Protein 2GNO (pdb70)

Solvent-accessible surface area: 15296 Å² total

Organism: Thermotoga maritima (strain ATCC 43589 / DSM 3109 / JCM 10099 / NBRC 100826 / MSB8) (NCBI:txid243274)

Secondary structure (DSSP, 8-state):
-HHHHHHHHHHT-SSEEEEEE-SSSSHHHHHHHHHHHHHHTSPPPTTTEEEE--SSS---HHHHHHHHHHHTS--SSSSSEEEEETTTT--HHHHHHTHHHHHS--TTEEEEEEES-GGGS-HHHHTTSEEEE----HHHHHHHHHHHTTHHHH-GGGGT-HHHHHHHHHHHHHHHHH--HHHHS-HHHHTTTTT-SHHHHHHHHHHHHHHHHHS-GGGHHHHHHHHHHHS-THHHHHHHHHHHHHHHHTS---SHHHHHHHHHHHHHHT--GGG--HHHH--HHHHHHHHH-

Nearest PDB structures (foldseek):
  2gno-assembly1_A  TM=1.003E+00  e=7.146E-47  Thermotoga maritima MSB8
  8fs4-assembly1_B  TM=4.538E-01  e=3.354E-08  Saccharomyces cerevisiae
  6vvo-assembly1_C  TM=4.285E-01  e=4.029E-07  Homo sapiens
  8ui8-assembly1_E  TM=5.336E-01  e=7.203E-06  Homo sapiens
  1iqp-assembly1_C  TM=4.824E-01  e=2.944E-06  Pyrococcus furiosus

Sequence (293 aa):
DQLETLKRIIEKSEGISILINGEDLSYPRREVSLELPEYVEKFPPKASDVLEIDPEGENIGIDDIRTIKDFLNYYSPELYTRKYVIVHDCERTQQAANAFLKALEEPPEYAVIVLNTRRWHYLLPTIKSSRVFRVVVNVPKEFRDLVKEKIGDLWEELPLLERDFKTALEAYKLGAEKLSGLEESLKVLETEKLLKKVLSKGLEEGYLACRRELLERFSKVESKKEFFALFDQVTNTITGKDAFLLIQRLTRIILHENTWESVEDQKSVSFLDSILRVKIANLNNKLTLNILAIHRERKR

CATH classification: 3.40.50.300 (+2 more: 1.10.8.250, 1.20.272.10)

Structure (mmCIF, N/CA/C/O backbone):
data_2GNO
#
_entry.id   2GNO
#
_cell.length_a   135.560
_cell.length_b   135.560
_cell.length_c   35.560
_cell.angle_alpha   90.000
_cell.angle_beta   90.000
_cell.angle_gamma   90.000
#
_symmetry.space_group_name_H-M   'I 4'
#
loop_
_entity.id
_entity.type
_entity.pdbx_description
1 polymer 'DNA polymerase III, gamma subunit-related protein'
2 non-polymer 'SODIUM ION'
3 non-polymer 'UNKNOWN LIGAND'
4 non-polymer 2-ETHOXYETHANOL
5 water water
#
loop_
_atom_site.group_PDB
_atom_site.id
_atom_site.type_symbol
_atom_site.label_atom_id
_atom_site.label_alt_id
_atom_site.label_comp_id
_atom_site.label_asym_id
_atom_site.label_entity_id
_atom_site.label_seq_id
_atom_site.pdbx_PDB_ins_code
_atom_site.Cartn_x
_atom_site.Cartn_y
_atom_site.Cartn_z
_atom_site.occupancy
_atom_site.B_iso_or_equiv
_atom_site.auth_seq_id
_atom_site.auth_comp_id
_atom_site.auth_asym_id
_atom_site.auth_atom_id
_atom_site.pdbx_PDB_model_num
ATOM 1 N N . ASP A 1 4 ? 28.485 76.946 19.497 1.00 55.96 11 ASP A N 1
ATOM 2 C CA . ASP A 1 4 ? 27.179 76.622 18.843 1.00 56.05 11 ASP A CA 1
ATOM 3 C C . ASP A 1 4 ? 26.162 76.058 19.833 1.00 55.10 11 ASP A C 1
ATOM 4 O O . ASP A 1 4 ? 25.027 76.537 19.891 1.00 56.81 11 ASP A O 1
ATOM 9 N N . GLN A 1 5 ? 26.572 75.048 20.606 1.00 53.10 12 GLN A N 1
ATOM 10 C CA . GLN A 1 5 ? 25.687 74.402 21.589 1.00 50.05 12 GLN A CA 1
ATOM 11 C C . GLN A 1 5 ? 25.404 75.395 22.713 1.00 48.16 12 GLN A C 1
ATOM 12 O O . GLN A 1 5 ? 24.251 75.725 22.961 1.00 47.17 12 GLN A O 1
ATOM 18 N N . LEU A 1 6 ? 26.471 75.878 23.350 1.00 45.92 13 LEU A N 1
ATOM 19 C CA . LEU A 1 6 ? 26.387 76.852 24.436 1.00 44.30 13 LEU A CA 1
ATOM 20 C C . LEU A 1 6 ? 25.574 78.100 24.055 1.00 44.39 13 LEU A C 1
ATOM 21 O O . LEU A 1 6 ? 24.798 78.602 24.877 1.00 44.28 13 LEU A O 1
ATOM 26 N N . GLU A 1 7 ? 25.715 78.560 22.807 1.00 42.88 14 GLU A N 1
ATOM 27 C CA . GLU A 1 7 ? 25.000 79.748 22.318 1.00 42.66 14 GLU A CA 1
ATOM 28 C C . GLU A 1 7 ? 23.497 79.521 22.187 1.00 42.51 14 GLU A C 1
ATOM 29 O O . GLU A 1 7 ? 22.717 80.432 22.458 1.00 41.17 14 GLU A O 1
ATOM 35 N N . THR A 1 8 ? 23.098 78.313 21.779 1.00 43.76 15 THR A N 1
ATOM 36 C CA . THR A 1 8 ? 21.680 77.956 21.637 1.00 43.10 15 THR A CA 1
ATOM 37 C C . THR A 1 8 ? 21.024 77.954 23.018 1.00 43.10 15 THR A C 1
ATOM 38 O O . THR A 1 8 ? 19.941 78.511 23.188 1.00 42.68 15 THR A O 1
ATOM 42 N N . LEU A 1 9 ? 21.709 77.348 23.991 1.00 42.47 16 LEU A N 1
ATOM 43 C CA . LEU A 1 9 ? 21.270 77.320 25.385 1.00 40.59 16 LEU A CA 1
ATOM 44 C C . LEU A 1 9 ? 21.136 78.701 25.999 1.00 39.34 16 LEU A C 1
ATOM 45 O O . LEU A 1 9 ? 20.164 78.971 26.703 1.00 40.91 16 LEU A O 1
ATOM 50 N N . LYS A 1 10 ? 22.147 79.536 25.770 1.00 37.47 17 LYS A N 1
ATOM 51 C CA . LYS A 1 10 ? 22.195 80.910 26.263 1.00 36.89 17 LYS A CA 1
ATOM 52 C C . LYS A 1 10 ? 20.944 81.695 25.887 1.00 36.86 17 LYS A C 1
ATOM 53 O O . LYS A 1 10 ? 20.362 82.382 26.729 1.00 38.47 17 LYS A O 1
ATOM 59 N N . ARG A 1 11 ? 20.535 81.557 24.629 1.00 34.78 18 ARG A N 1
ATOM 60 C CA . ARG A 1 11 ? 19.356 82.225 24.089 1.00 37.50 18 ARG A CA 1
ATOM 61 C C . ARG A 1 11 ? 18.054 81.722 24.718 1.00 38.96 18 ARG A C 1
ATOM 62 O O . ARG A 1 11 ? 17.164 82.524 25.040 1.00 37.06 18 ARG A O 1
ATOM 65 N N . ILE A 1 12 ? 17.963 80.399 24.877 1.00 40.16 19 ILE A N 1
ATOM 66 C CA . ILE A 1 12 ? 16.812 79.735 25.502 1.00 40.66 19 ILE A CA 1
ATOM 67 C C . ILE A 1 12 ? 16.700 80.223 26.946 1.00 42.50 19 ILE A C 1
ATOM 68 O O . ILE A 1 12 ? 15.600 80.539 27.409 1.00 41.72 19 ILE A O 1
ATOM 73 N N . ILE A 1 13 ? 17.846 80.265 27.635 1.00 43.25 20 ILE A N 1
ATOM 74 C CA . ILE A 1 13 ? 17.941 80.738 29.014 1.00 42.55 20 ILE A CA 1
ATOM 75 C C . ILE A 1 13 ? 17.570 82.207 29.173 1.00 43.25 20 ILE A C 1
ATOM 76 O O . ILE A 1 13 ? 16.846 82.554 30.109 1.00 44.14 20 ILE A O 1
ATOM 81 N N . GLU A 1 14 ? 18.097 83.068 28.313 1.00 44.14 21 GLU A N 1
ATOM 82 C CA . GLU A 1 14 ? 17.801 84.511 28.400 1.00 46.10 21 GLU A CA 1
ATOM 83 C C . GLU A 1 14 ? 16.325 84.899 28.160 1.00 47.86 21 GLU A C 1
ATOM 84 O O . GLU A 1 14 ? 15.916 85.966 28.611 1.00 49.19 21 GLU A O 1
ATOM 90 N N . LYS A 1 15 ? 15.548 84.044 27.480 1.00 48.39 22 LYS A N 1
ATOM 91 C CA . LYS A 1 15 ? 14.114 84.271 27.263 1.00 49.24 22 LYS A CA 1
ATOM 92 C C . LYS A 1 15 ? 13.276 83.262 28.083 1.00 49.28 22 LYS A C 1
ATOM 93 O O . LYS A 1 15 ? 12.215 82.815 27.635 1.00 49.41 22 LYS A O 1
ATOM 99 N N . SER A 1 16 ? 13.782 82.925 29.284 1.00 48.04 23 SER A N 1
ATOM 100 C CA . SER A 1 16 ? 13.139 82.033 30.249 1.00 47.97 23 SER A CA 1
ATOM 101 C C . SER A 1 16 ? 13.039 82.755 31.587 1.00 45.35 23 SER A C 1
ATOM 102 O O . SER A 1 16 ? 13.933 83.505 31.965 1.00 44.93 23 SER A O 1
ATOM 105 N N . GLU A 1 17 ? 11.946 82.502 32.295 1.00 43.75 24 GLU A N 1
ATOM 106 C CA . GLU A 1 17 ? 11.685 83.090 33.606 1.00 41.97 24 GLU A CA 1
ATOM 107 C C . GLU A 1 17 ? 11.674 81.927 34.581 1.00 42.16 24 GLU A C 1
ATOM 108 O O . GLU A 1 17 ? 10.688 81.627 35.252 1.00 42.22 24 GLU A O 1
ATOM 114 N N . GLY A 1 18 ? 12.834 81.284 34.625 1.00 41.20 25 GLY A N 1
ATOM 115 C CA . GLY A 1 18 ? 13.078 80.116 35.444 1.00 40.53 25 GLY A CA 1
ATOM 116 C C . GLY A 1 18 ? 13.134 78.985 34.451 1.00 39.35 25 GLY A C 1
ATOM 117 O O . GLY A 1 18 ? 12.291 78.917 33.561 1.00 37.06 25 GLY A O 1
ATOM 118 N N . ILE A 1 19 ? 14.130 78.111 34.565 1.00 37.13 26 ILE A N 1
ATOM 119 C CA . ILE A 1 19 ? 14.222 76.982 33.645 1.00 36.12 26 ILE A CA 1
ATOM 120 C C . ILE A 1 19 ? 15.020 75.836 34.228 1.00 37.47 26 ILE A C 1
ATOM 121 O O . ILE A 1 19 ? 16.013 76.053 34.917 1.00 35.24 26 ILE A O 1
ATOM 126 N N . SER A 1 20 ? 14.538 74.626 33.950 1.00 37.28 27 SER A N 1
ATOM 127 C CA . SER A 1 20 ? 15.162 73.386 34.339 1.00 39.27 27 SER A CA 1
ATOM 128 C C . SER A 1 20 ? 15.603 72.758 33.027 1.00 38.39 27 SER A C 1
ATOM 129 O O . SER A 1 20 ? 14.794 72.585 32.117 1.00 33.66 27 SER A O 1
ATOM 132 N N . ILE A 1 21 ? 16.893 72.463 32.920 1.00 38.02 28 ILE A N 1
ATOM 133 C CA . ILE A 1 21 ? 17.474 71.888 31.710 1.00 39.17 28 ILE A CA 1
ATOM 134 C C . ILE A 1 21 ? 18.186 70.607 32.078 1.00 39.17 28 ILE A C 1
ATOM 135 O O . ILE A 1 21 ? 18.719 70.469 33.189 1.00 40.89 28 ILE A O 1
ATOM 140 N N . LEU A 1 22 ? 18.156 69.651 31.168 1.00 37.27 29 LEU A N 1
ATOM 141 C CA . LEU A 1 22 ? 18.840 68.400 31.354 1.00 38.00 29 LEU A CA 1
ATOM 142 C C . LEU A 1 22 ? 19.785 68.314 30.194 1.00 37.25 29 LEU A C 1
ATOM 143 O O . LEU A 1 22 ? 19.335 68.316 29.027 1.00 38.98 29 LEU A O 1
ATOM 148 N N . ILE A 1 23 ? 21.083 68.268 30.500 1.00 34.25 30 ILE A N 1
ATOM 149 C CA . ILE A 1 23 ? 22.124 68.131 29.485 1.00 31.12 30 ILE A CA 1
ATOM 150 C C . ILE A 1 23 ? 22.389 66.640 29.410 1.00 31.05 30 ILE A C 1
ATOM 151 O O . ILE A 1 23 ? 22.831 66.025 30.390 1.00 28.69 30 ILE A O 1
ATOM 156 N N . ASN A 1 24 ? 22.144 66.080 28.222 1.00 31.39 31 ASN A N 1
ATOM 157 C CA . ASN A 1 24 ? 22.241 64.652 27.967 1.00 29.34 31 ASN A CA 1
ATOM 158 C C . ASN A 1 24 ? 23.263 64.292 26.891 1.00 28.90 31 ASN A C 1
ATOM 159 O O . ASN A 1 24 ? 23.311 64.919 25.827 1.00 25.95 31 ASN A O 1
ATOM 164 N N . GLY A 1 25 ? 24.092 63.290 27.148 1.00 28.53 32 GLY A N 1
ATOM 165 C CA . GLY A 1 25 ? 25.091 62.900 26.146 1.00 28.82 32 GLY A CA 1
ATOM 166 C C . GLY A 1 25 ? 25.722 61.566 26.443 1.00 29.82 32 GLY A C 1
ATOM 167 O O . GLY A 1 25 ? 25.683 61.108 27.584 1.00 28.87 32 GLY A O 1
ATOM 168 N N . GLU A 1 26 ? 26.293 60.937 25.415 1.00 27.81 33 GLU A N 1
ATOM 169 C CA . GLU A 1 26 ? 26.949 59.640 25.572 1.00 28.37 33 GLU A CA 1
ATOM 170 C C . GLU A 1 26 ? 28.383 59.734 26.114 1.00 28.67 33 GLU A C 1
ATOM 171 O O . GLU A 1 26 ? 28.864 58.764 26.697 1.00 27.77 33 GLU A O 1
ATOM 173 N N . ASP A 1 27 ? 29.065 60.873 25.930 1.00 28.30 34 ASP A N 1
ATOM 174 C CA . ASP A 1 27 ? 30.448 61.040 26.420 1.00 28.43 34 ASP A CA 1
ATOM 175 C C . ASP A 1 27 ? 30.468 60.910 27.936 1.00 27.03 34 ASP A C 1
ATOM 176 O O . ASP A 1 27 ? 29.468 61.215 28.589 1.00 24.85 34 ASP A O 1
ATOM 181 N N . LEU A 1 28 ? 31.575 60.428 28.494 1.00 27.44 35 LEU A N 1
ATOM 182 C CA . LEU A 1 28 ? 31.677 60.240 29.961 1.00 28.40 35 LEU A CA 1
ATOM 183 C C . LEU A 1 28 ? 31.681 61.523 30.786 1.00 28.59 35 LEU A C 1
ATOM 184 O O . LEU A 1 28 ? 31.168 61.531 31.911 1.00 29.16 35 LEU A O 1
ATOM 189 N N . SER A 1 29 ? 32.272 62.585 30.233 1.00 27.89 36 SER A N 1
ATOM 190 C CA . SER A 1 29 ? 32.379 63.880 30.916 1.00 27.67 36 SER A CA 1
ATOM 191 C C . SER A 1 29 ? 31.835 65.108 30.190 1.00 26.61 36 SER A C 1
ATOM 192 O O . SER A 1 29 ? 31.674 66.122 30.848 1.00 29.44 36 SER A O 1
ATOM 195 N N . TYR A 1 30 ? 31.534 65.045 28.884 1.00 25.96 37 TYR A N 1
ATOM 196 C CA . TYR A 1 30 ? 31.044 66.229 28.168 1.00 24.25 37 TYR A CA 1
ATOM 197 C C . TYR A 1 30 ? 29.757 66.828 28.774 1.00 25.56 37 TYR A C 1
ATOM 198 O O . TYR A 1 30 ? 29.724 68.023 28.914 1.00 24.42 37 TYR A O 1
ATOM 207 N N . PRO A 1 31 ? 28.723 66.007 29.128 1.00 25.98 38 PRO A N 1
ATOM 208 C CA . PRO A 1 31 ? 27.526 66.583 29.786 1.00 27.00 38 PRO A CA 1
ATOM 209 C C . PRO A 1 31 ? 27.862 67.384 31.049 1.00 27.59 38 PRO A C 1
ATOM 210 O O . PRO A 1 31 ? 27.291 68.459 31.239 1.00 26.28 38 PRO A O 1
ATOM 214 N N A ARG A 1 32 ? 28.750 66.847 31.889 0.50 28.47 39 ARG A N 1
ATOM 215 N N B ARG A 1 32 ? 28.757 66.849 31.886 0.50 28.57 39 ARG A N 1
ATOM 216 C CA A ARG A 1 32 ? 29.199 67.509 33.119 0.50 27.70 39 ARG A CA 1
ATOM 217 C CA B ARG A 1 32 ? 29.207 67.524 33.109 0.50 27.88 39 ARG A CA 1
ATOM 218 C C A ARG A 1 32 ? 29.965 68.802 32.848 0.50 27.15 39 ARG A C 1
ATOM 219 C C B ARG A 1 32 ? 29.955 68.815 32.833 0.50 27.28 39 ARG A C 1
ATOM 220 O O A ARG A 1 32 ? 29.743 69.795 33.533 0.50 24.59 39 ARG A O 1
ATOM 221 O O B ARG A 1 32 ? 29.718 69.816 33.502 0.50 24.74 39 ARG A O 1
ATOM 236 N N . GLU A 1 33 ? 30.871 68.773 31.870 1.00 25.81 40 GLU A N 1
ATOM 237 C CA . GLU A 1 33 ? 31.685 69.957 31.494 1.00 26.06 40 GLU A CA 1
ATOM 238 C C . GLU A 1 33 ? 30.898 71.049 30.798 1.00 24.74 40 GLU A C 1
ATOM 239 O O . GLU A 1 33 ? 31.178 72.234 30.991 1.00 24.18 40 GLU A O 1
ATOM 245 N N . VAL A 1 34 ? 29.930 70.664 29.980 1.00 23.85 41 VAL A N 1
ATOM 246 C CA . VAL A 1 34 ? 29.042 71.642 29.363 1.00 22.95 41 VAL A CA 1
ATOM 247 C C . VAL A 1 34 ? 28.244 72.361 30.488 1.00 24.61 41 VAL A C 1
ATOM 248 O O . VAL A 1 34 ? 28.097 73.599 30.455 1.00 22.09 41 VAL A O 1
ATOM 252 N N . SER A 1 35 ? 27.751 71.579 31.446 1.00 23.23 42 SER A N 1
ATOM 253 C CA . SER A 1 35 ? 26.995 72.079 32.599 1.00 25.22 42 SER A CA 1
ATOM 254 C C . SER A 1 35 ? 27.803 73.074 33.421 1.00 26.00 42 SER A C 1
ATOM 255 O O . SER A 1 35 ? 27.292 74.137 33.772 1.00 25.79 42 SER A O 1
ATOM 258 N N . LEU A 1 36 ? 29.046 72.713 33.728 1.00 25.71 43 LEU A N 1
ATOM 259 C CA . LEU A 1 36 ? 29.965 73.559 34.495 1.00 25.92 43 LEU A CA 1
ATOM 260 C C . LEU A 1 36 ? 30.379 74.868 33.846 1.00 24.64 43 LEU A C 1
ATOM 261 O O . LEU A 1 36 ? 30.561 75.872 34.520 1.00 25.10 43 LEU A O 1
ATOM 266 N N . GLU A 1 37 ? 30.560 74.849 32.543 1.00 23.83 44 GLU A N 1
ATOM 267 C CA . GLU A 1 37 ? 30.930 76.040 31.792 1.00 24.67 44 GLU A CA 1
ATOM 268 C C . GLU A 1 37 ? 29.716 76.885 31.398 1.00 22.99 44 GLU A C 1
ATOM 269 O O . GLU A 1 37 ? 29.869 78.014 31.013 1.00 21.50 44 GLU A O 1
ATOM 275 N N . LEU A 1 38 ? 28.509 76.367 31.552 1.00 23.19 45 LEU A N 1
ATOM 276 C CA . LEU A 1 38 ? 27.321 77.097 31.122 1.00 23.47 45 LEU A CA 1
ATOM 277 C C . LEU A 1 38 ? 27.065 78.440 31.781 1.00 23.01 45 LEU A C 1
ATOM 278 O O . LEU A 1 38 ? 26.808 79.399 31.083 1.00 23.05 45 LEU A O 1
ATOM 283 N N . PRO A 1 39 ? 27.121 78.521 33.107 1.00 21.64 46 PRO A N 1
ATOM 284 C CA . PRO A 1 39 ? 26.841 79.786 33.759 1.00 22.29 46 PRO A CA 1
ATOM 285 C C . PRO A 1 39 ? 27.739 80.939 33.332 1.00 22.37 46 PRO A C 1
ATOM 286 O O . PRO A 1 39 ? 27.238 82.049 33.090 1.00 21.06 46 PRO A O 1
ATOM 290 N N . GLU A 1 40 ? 29.039 80.693 33.256 1.00 20.60 47 GLU A N 1
ATOM 291 C CA . GLU A 1 40 ? 29.976 81.710 32.799 1.00 24.83 47 GLU A CA 1
ATOM 292 C C . GLU A 1 40 ? 29.751 82.054 31.338 1.00 24.72 47 GLU A C 1
ATOM 293 O O . GLU A 1 40 ? 29.902 83.206 30.958 1.00 27.68 47 GLU A O 1
ATOM 299 N N . TYR A 1 41 ? 29.394 81.071 30.520 1.00 25.95 48 TYR A N 1
ATOM 300 C CA . TYR A 1 41 ? 29.107 81.340 29.121 1.00 21.50 48 TYR A CA 1
ATOM 301 C C . TYR A 1 41 ? 27.885 82.262 28.974 1.00 24.75 48 TYR A C 1
ATOM 302 O O . TYR A 1 41 ? 27.889 83.155 28.144 1.00 21.76 48 TYR A O 1
ATOM 311 N N . VAL A 1 42 ? 26.850 82.057 29.783 1.00 26.00 49 VAL A N 1
ATOM 312 C CA . VAL A 1 42 ? 25.668 82.913 29.716 1.00 26.12 49 VAL A CA 1
ATOM 313 C C . VAL A 1 42 ? 25.928 84.298 30.306 1.00 27.67 49 VAL A C 1
ATOM 314 O O . VAL A 1 42 ? 25.512 85.294 29.740 1.00 27.79 49 VAL A O 1
ATOM 318 N N . GLU A 1 43 ? 26.608 84.349 31.444 1.00 26.97 50 GLU A N 1
ATOM 319 C CA . GLU A 1 43 ? 26.841 85.574 32.159 1.00 27.21 50 GLU A CA 1
ATOM 320 C C . GLU A 1 43 ? 28.067 86.370 31.743 1.00 30.40 50 GLU A C 1
ATOM 321 O O . GLU A 1 43 ? 28.160 87.538 32.101 1.00 30.74 50 GLU A O 1
ATOM 327 N N . LYS A 1 44 ? 28.997 85.745 31.013 1.00 29.56 51 LYS A N 1
ATOM 328 C CA . LYS A 1 44 ? 30.236 86.379 30.576 1.00 28.77 51 LYS A CA 1
ATOM 329 C C . LYS A 1 44 ? 30.984 86.925 31.765 1.00 27.98 51 LYS A C 1
ATOM 330 O O . LYS A 1 44 ? 31.503 88.043 31.728 1.00 24.90 51 LYS A O 1
ATOM 336 N N . PHE A 1 45 ? 30.997 86.143 32.836 1.00 27.00 52 PHE A N 1
ATOM 337 C CA . PHE A 1 45 ? 31.660 86.526 34.061 1.00 24.83 52 PHE A CA 1
ATOM 338 C C . PHE A 1 45 ? 31.855 85.215 34.823 1.00 24.18 52 PHE A C 1
ATOM 339 O O . PHE A 1 45 ? 30.989 84.348 34.753 1.00 25.90 52 PHE A O 1
ATOM 347 N N . PRO A 1 46 ? 32.975 85.048 35.545 1.00 26.71 53 PRO A N 1
ATOM 348 C CA . PRO A 1 46 ? 33.168 83.789 36.277 1.00 26.75 53 PRO A CA 1
ATOM 349 C C . PRO A 1 46 ? 32.229 83.662 37.499 1.00 27.60 53 PRO A C 1
ATOM 350 O O . PRO A 1 46 ? 31.795 84.676 38.031 1.00 25.94 53 PRO A O 1
ATOM 354 N N . PRO A 1 47 ? 31.882 82.427 37.906 1.00 28.35 54 PRO A N 1
ATOM 355 C CA . PRO A 1 47 ? 30.944 82.194 39.010 1.00 29.50 54 PRO A CA 1
ATOM 356 C C . PRO A 1 47 ? 31.397 82.263 40.467 1.00 29.25 54 PRO A C 1
ATOM 357 O O . PRO A 1 47 ? 32.295 81.542 40.851 1.00 29.37 54 PRO A O 1
ATOM 361 N N . LYS A 1 48 ? 30.759 83.131 41.259 1.00 28.70 55 LYS A N 1
ATOM 362 C CA . LYS A 1 48 ? 31.039 83.214 42.681 1.00 30.05 55 LYS A CA 1
ATOM 363 C C . LYS A 1 48 ? 30.191 82.061 43.277 1.00 29.11 55 LYS A C 1
ATOM 364 O O . LYS A 1 48 ? 29.173 81.679 42.683 1.00 24.14 55 LYS A O 1
ATOM 368 N N . ALA A 1 49 ? 30.586 81.522 44.437 1.00 29.88 56 ALA A N 1
ATOM 369 C CA . ALA A 1 49 ? 29.856 80.393 45.070 1.00 29.24 56 ALA A CA 1
ATOM 370 C C . ALA A 1 49 ? 28.439 80.726 45.501 1.00 29.60 56 ALA A C 1
ATOM 371 O O . ALA A 1 49 ? 27.603 79.841 45.649 1.00 29.25 56 ALA A O 1
ATOM 373 N N . SER A 1 50 ? 28.176 82.001 45.747 1.00 30.53 57 SER A N 1
ATOM 374 C CA . SER A 1 50 ? 26.844 82.456 46.105 1.00 30.27 57 SER A CA 1
ATOM 375 C C . SER A 1 50 ? 25.866 82.384 44.922 1.00 28.71 57 SER A C 1
ATOM 376 O O . SER A 1 50 ? 24.660 82.353 45.142 1.00 29.23 57 SER A O 1
ATOM 379 N N . ASP A 1 51 ? 26.393 82.395 43.686 1.00 26.08 58 ASP A N 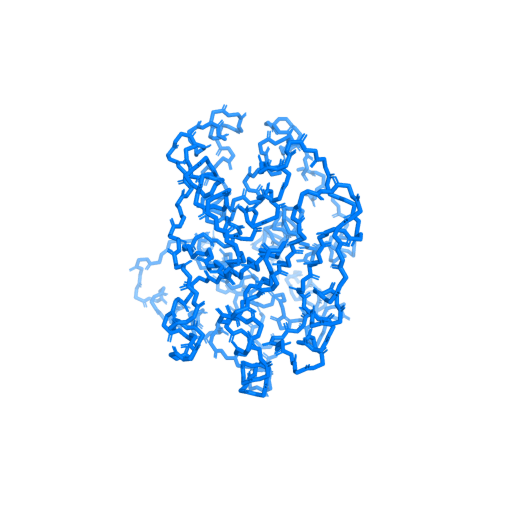1
ATOM 380 C CA . ASP A 1 51 ? 25.590 82.351 42.438 1.00 24.20 58 ASP A CA 1
ATOM 381 C C . ASP A 1 51 ? 25.441 80.991 41.710 1.00 23.70 58 ASP A C 1
ATOM 382 O O . ASP A 1 51 ? 24.522 80.846 40.919 1.00 23.47 58 ASP A O 1
ATOM 387 N N . VAL A 1 52 ? 26.335 80.040 41.953 1.00 23.55 59 VAL A N 1
ATOM 388 C CA . VAL A 1 52 ? 26.290 78.701 41.349 1.00 25.72 59 VAL A CA 1
ATOM 389 C C . VAL A 1 52 ? 26.570 77.603 42.384 1.00 28.56 59 VAL A C 1
ATOM 390 O O . VAL A 1 52 ? 27.608 77.629 43.061 1.00 29.96 59 VAL A O 1
ATOM 394 N N . LEU A 1 53 ? 25.677 76.615 42.463 1.00 29.12 60 LEU A N 1
ATOM 395 C CA . LEU A 1 53 ? 25.816 75.492 43.391 1.00 26.90 60 LEU A CA 1
ATOM 396 C C . LEU A 1 53 ? 25.971 74.207 42.590 1.00 27.78 60 LEU A C 1
ATOM 397 O O . LEU A 1 53 ? 25.180 73.940 41.695 1.00 25.07 60 LEU A O 1
ATOM 402 N N . GLU A 1 54 ? 26.970 73.410 42.945 1.00 25.51 61 GLU A N 1
ATOM 403 C CA . GLU A 1 54 ? 27.225 72.137 42.302 1.00 27.03 61 GLU A CA 1
ATOM 404 C C . GLU A 1 54 ? 26.860 71.022 43.269 1.00 26.92 61 GLU A C 1
ATOM 405 O O . GLU A 1 54 ? 27.308 71.027 44.415 1.00 27.94 61 GLU A O 1
ATOM 411 N N . ILE A 1 55 ? 26.024 70.093 42.816 1.00 25.33 62 ILE A N 1
ATOM 412 C CA . ILE A 1 55 ? 25.610 68.934 43.600 1.00 26.78 62 ILE A CA 1
ATOM 413 C C . ILE A 1 55 ? 26.227 67.726 42.925 1.00 26.06 62 ILE A C 1
ATOM 414 O O . ILE A 1 55 ? 25.934 67.450 41.763 1.00 25.19 62 ILE A O 1
ATOM 419 N N . ASP A 1 56 ? 27.092 67.025 43.652 1.00 25.64 63 ASP A N 1
ATOM 420 C CA . ASP A 1 56 ? 27.777 65.839 43.125 1.00 27.62 63 ASP A CA 1
ATOM 421 C C . ASP A 1 56 ? 28.308 64.985 44.308 1.00 28.28 63 ASP A C 1
ATOM 422 O O . ASP A 1 56 ? 29.491 65.023 44.614 1.00 28.22 63 ASP A O 1
ATOM 427 N N . PRO A 1 57 ? 27.429 64.247 45.001 1.00 29.76 64 PRO A N 1
ATOM 428 C CA . PRO A 1 57 ? 27.896 63.429 46.141 1.00 31.58 64 PRO A CA 1
ATOM 429 C C . PRO A 1 57 ? 28.920 62.368 45.732 1.00 32.89 64 PRO A C 1
ATOM 430 O O . PRO A 1 57 ? 28.940 61.971 44.576 1.00 32.24 64 PRO A O 1
ATOM 434 N N . GLU A 1 58 ? 29.777 61.948 46.659 1.00 35.40 65 GLU A N 1
ATOM 435 C CA . GLU A 1 58 ? 30.807 60.929 46.362 1.00 37.58 65 GLU A CA 1
ATOM 436 C C . GLU A 1 58 ? 30.288 59.524 46.044 1.00 38.05 65 GLU A C 1
ATOM 437 O O . GLU A 1 58 ? 30.994 58.760 45.383 1.00 41.89 65 GLU A O 1
ATOM 443 N N . GLY A 1 59 ? 29.090 59.176 46.510 1.00 35.71 66 GLY A N 1
ATOM 444 C CA . GLY A 1 59 ? 28.519 57.841 46.278 1.00 35.07 66 GLY A CA 1
ATOM 445 C C . GLY A 1 59 ? 27.669 57.728 45.032 1.00 32.70 66 GLY A C 1
ATOM 446 O O . GLY A 1 59 ? 27.813 58.522 44.126 1.00 32.50 66 GLY A O 1
ATOM 447 N N . GLU A 1 60 ? 26.756 56.754 45.028 1.00 32.42 67 GLU A N 1
ATOM 448 C CA . GLU A 1 60 ? 25.833 56.478 43.912 1.00 31.08 67 GLU A CA 1
ATOM 449 C C . GLU A 1 60 ? 24.391 56.977 44.128 1.00 30.24 67 GLU A C 1
ATOM 450 O O . GLU A 1 60 ? 23.508 56.594 43.358 1.00 29.63 67 GLU A O 1
ATOM 452 N N . ASN A 1 61 ? 24.157 57.836 45.129 1.00 29.27 68 ASN A N 1
ATOM 453 C CA . ASN A 1 61 ? 22.815 58.380 45.427 1.00 30.08 68 ASN A CA 1
ATOM 454 C C . ASN A 1 61 ? 22.769 59.879 45.721 1.00 30.14 68 ASN A C 1
ATOM 455 O O . ASN A 1 61 ? 23.617 60.393 46.450 1.00 32.72 68 ASN A O 1
ATOM 460 N N . ILE A 1 62 ? 21.746 60.556 45.200 1.00 29.06 69 ILE A N 1
ATOM 461 C CA . ILE A 1 62 ? 21.495 61.977 45.473 1.00 26.31 69 ILE A CA 1
ATOM 462 C C . ILE A 1 62 ? 20.206 61.933 46.301 1.00 25.10 69 ILE A C 1
ATOM 463 O O . ILE A 1 62 ? 19.141 61.656 45.762 1.00 25.74 69 ILE A O 1
ATOM 468 N N . GLY A 1 63 ? 20.310 62.203 47.602 1.00 24.74 70 GLY A N 1
ATOM 469 C CA . GLY A 1 63 ? 19.174 62.145 48.493 1.00 25.98 70 GLY A CA 1
ATOM 470 C C . GLY A 1 63 ? 18.355 63.403 48.682 1.00 27.36 70 GLY A C 1
ATOM 471 O O . GLY A 1 63 ? 18.702 64.477 48.185 1.00 25.20 70 GLY A O 1
ATOM 472 N N . ILE A 1 64 ? 17.261 63.248 49.432 1.00 26.68 71 ILE A N 1
ATOM 473 C CA . ILE A 1 64 ? 16.348 64.352 49.736 1.00 28.03 71 ILE A CA 1
ATOM 474 C C . ILE A 1 64 ? 17.061 65.487 50.490 1.00 27.68 71 ILE A C 1
ATOM 475 O O . ILE A 1 64 ? 16.654 66.636 50.360 1.00 26.60 71 ILE A O 1
ATOM 480 N N . ASP A 1 65 ? 18.125 65.164 51.231 1.00 27.41 72 ASP A N 1
ATOM 481 C CA . ASP A 1 65 ? 18.904 66.149 51.954 1.00 30.02 72 ASP A CA 1
ATOM 482 C C . ASP A 1 65 ? 19.596 67.066 50.926 1.00 28.45 72 ASP A C 1
ATOM 483 O O . ASP A 1 65 ? 19.653 68.279 51.139 1.00 26.65 72 ASP A O 1
ATOM 488 N N . ASP A 1 66 ? 20.137 66.489 49.839 1.00 28.31 73 ASP A N 1
ATOM 489 C CA . ASP A 1 66 ? 20.760 67.286 48.766 1.00 27.35 73 ASP A CA 1
ATOM 490 C C . ASP A 1 66 ? 19.716 68.184 48.131 1.00 27.44 73 ASP A C 1
ATOM 491 O O . ASP A 1 66 ? 20.027 69.306 47.770 1.00 29.93 73 ASP A O 1
ATOM 496 N N . ILE A 1 67 ? 18.473 67.717 48.015 1.00 28.19 74 ILE A N 1
ATOM 497 C CA . ILE A 1 67 ? 17.403 68.535 47.436 1.00 27.72 74 ILE A CA 1
ATOM 498 C C . ILE A 1 67 ? 17.039 69.687 48.390 1.00 27.00 74 ILE A C 1
ATOM 499 O O . ILE A 1 67 ? 16.730 70.783 47.940 1.00 25.37 74 ILE A O 1
ATOM 504 N N . ARG A 1 68 ? 17.083 69.454 49.692 1.00 28.88 75 ARG A N 1
ATOM 505 C CA . ARG A 1 68 ? 16.810 70.540 50.630 1.00 27.75 75 ARG A CA 1
ATOM 506 C C . ARG A 1 68 ? 17.869 71.621 50.464 1.00 26.67 75 ARG A C 1
ATOM 507 O O . ARG A 1 68 ? 17.523 72.785 50.437 1.00 27.34 75 ARG A O 1
ATOM 515 N N . THR A 1 69 ? 19.134 71.216 50.315 1.00 26.47 76 THR A N 1
ATOM 516 C CA . THR A 1 69 ? 20.243 72.145 50.110 1.00 27.08 76 THR A CA 1
ATOM 517 C C . THR A 1 69 ? 19.990 73.030 48.919 1.00 24.04 76 THR A C 1
ATOM 518 O O . THR A 1 69 ? 20.134 74.236 49.016 1.00 26.88 76 THR A O 1
ATOM 522 N N . ILE A 1 70 ? 19.590 72.415 47.813 1.00 25.83 77 ILE A N 1
ATOM 523 C CA . ILE A 1 70 ? 19.287 73.119 46.584 1.00 24.22 77 ILE A CA 1
ATOM 524 C C . ILE A 1 70 ? 18.136 74.120 46.795 1.00 25.61 77 ILE A C 1
ATOM 525 O O . ILE A 1 70 ? 18.228 75.278 46.357 1.00 23.34 77 ILE A O 1
ATOM 530 N N . LYS A 1 71 ? 17.048 73.662 47.411 1.00 26.70 78 LYS A N 1
ATOM 531 C CA . LYS A 1 71 ? 15.886 74.540 47.646 1.00 28.76 78 LYS A CA 1
ATOM 532 C C . LYS A 1 71 ? 16.223 75.770 48.509 1.00 29.20 78 LYS A C 1
ATOM 533 O O . LYS A 1 71 ? 15.719 76.854 48.238 1.00 32.12 78 LYS A O 1
ATOM 539 N N . ASP A 1 72 ? 17.081 75.609 49.518 1.00 30.12 79 ASP A N 1
ATOM 540 C CA . ASP A 1 72 ? 17.494 76.739 50.377 1.00 29.50 79 ASP A CA 1
ATOM 541 C C . ASP A 1 72 ? 18.317 77.733 49.554 1.00 30.02 79 ASP A C 1
ATOM 542 O O . ASP A 1 72 ? 18.102 78.941 49.645 1.00 28.10 79 ASP A O 1
ATOM 545 N N . PHE A 1 73 ? 19.226 77.199 48.726 1.00 28.19 80 PHE A N 1
ATOM 546 C CA . PHE A 1 73 ? 20.090 77.991 47.857 1.00 27.42 80 PHE A CA 1
ATOM 547 C C . PHE A 1 73 ? 19.256 78.790 46.850 1.00 28.72 80 PHE A C 1
ATOM 548 O O . PHE A 1 73 ? 19.515 79.980 46.650 1.00 27.38 80 PHE A O 1
ATOM 556 N N . LEU A 1 74 ? 18.261 78.152 46.229 1.00 28.28 81 LEU A N 1
ATOM 557 C CA . LEU A 1 74 ? 17.403 78.846 45.259 1.00 30.43 81 LEU A CA 1
ATOM 558 C C . LEU A 1 74 ? 16.474 79.929 45.850 1.00 30.37 81 LEU A C 1
ATOM 559 O O . LEU A 1 74 ? 15.982 80.762 45.100 1.00 31.71 81 LEU A O 1
ATOM 564 N N . ASN A 1 75 ? 16.235 79.937 47.160 1.00 31.11 82 ASN A N 1
ATOM 565 C CA . ASN A 1 75 ? 15.365 80.972 47.765 1.00 32.30 82 ASN A CA 1
ATOM 566 C C . ASN A 1 75 ? 15.907 82.416 47.829 1.00 32.40 82 ASN A C 1
ATOM 567 O O . ASN A 1 75 ? 15.126 83.332 48.122 1.00 33.65 82 ASN A O 1
ATOM 572 N N A TYR A 1 76 ? 17.206 82.592 47.559 0.50 32.73 83 TYR A N 1
ATOM 573 N N B TYR A 1 76 ? 17.203 82.613 47.590 0.50 33.88 83 TYR A N 1
ATOM 574 C CA A TYR A 1 76 ? 17.886 83.886 47.562 0.50 32.29 83 TYR A CA 1
ATOM 575 C CA B TYR A 1 76 ? 17.792 83.954 47.594 0.50 34.36 83 TYR A CA 1
ATOM 576 C C A TYR A 1 76 ? 18.319 84.290 46.156 0.50 32.65 83 TYR A C 1
ATOM 577 C C B TYR A 1 76 ? 18.366 84.301 46.209 0.50 33.95 83 TYR A C 1
ATOM 578 O O A TYR A 1 76 ? 18.556 83.432 45.307 0.50 31.43 83 TYR A O 1
ATOM 579 O O B TYR A 1 76 ? 18.701 83.420 45.418 0.50 33.12 83 TYR A O 1
ATOM 596 N N . SER A 1 77 ? 18.413 85.599 45.917 1.00 32.75 84 SER A N 1
ATOM 597 C CA . SER A 1 77 ? 18.857 86.115 44.630 1.00 33.93 84 SER A CA 1
ATOM 598 C C . SER A 1 77 ? 20.366 85.997 44.418 1.00 33.27 84 SER A C 1
ATOM 599 O O . SER A 1 77 ? 21.124 85.863 45.386 1.00 32.68 84 SER A O 1
ATOM 602 N N . PRO A 1 78 ? 20.806 85.997 43.148 1.00 33.78 85 PRO A N 1
ATOM 603 C CA . PRO A 1 78 ? 22.241 85.992 42.880 1.00 32.86 85 PRO A CA 1
ATOM 604 C C . PRO A 1 78 ? 22.855 87.346 43.248 1.00 35.16 85 PRO A C 1
ATOM 605 O O . PRO A 1 78 ? 22.151 88.368 43.189 1.00 33.62 85 PRO A O 1
ATOM 609 N N . GLU A 1 79 ? 24.133 87.349 43.632 1.00 35.51 86 GLU A N 1
ATOM 610 C CA . GLU A 1 79 ? 24.836 88.570 44.009 1.00 36.88 86 GLU A CA 1
ATOM 611 C C . GLU A 1 79 ? 25.325 89.358 42.807 1.00 35.78 86 GLU A C 1
ATOM 612 O O . GLU A 1 79 ? 24.973 90.528 42.643 1.00 34.03 86 GLU A O 1
ATOM 618 N N . LEU A 1 80 ? 26.141 88.702 41.981 1.00 32.63 87 LEU A N 1
ATOM 619 C CA . LEU A 1 80 ? 26.751 89.295 40.784 1.00 31.01 87 LEU A CA 1
ATOM 620 C C . LEU A 1 80 ? 26.031 88.955 39.500 1.00 29.75 87 LEU A C 1
ATOM 621 O O . LEU A 1 80 ? 25.885 89.805 38.609 1.00 28.91 87 LEU A O 1
ATOM 626 N N . TYR A 1 81 ? 25.641 87.692 39.371 1.00 28.02 88 TYR A N 1
ATOM 627 C CA . TYR A 1 81 ? 24.956 87.241 38.186 1.00 26.47 88 TYR A CA 1
ATOM 628 C C . TYR A 1 81 ? 23.506 87.717 38.067 1.00 25.69 88 TYR A C 1
ATOM 629 O O . TYR A 1 81 ? 22.889 88.105 39.048 1.00 25.44 88 TYR A O 1
ATOM 638 N N . THR A 1 82 ? 22.983 87.690 36.843 1.00 27.56 89 THR A N 1
ATOM 639 C CA . THR A 1 82 ? 21.581 88.034 36.559 1.00 29.20 89 THR A CA 1
ATOM 640 C C . THR A 1 82 ? 20.744 86.852 37.078 1.00 30.45 89 THR A C 1
ATOM 641 O O . THR A 1 82 ? 19.711 87.048 37.720 1.00 28.82 89 THR A O 1
ATOM 645 N N . ARG A 1 83 ? 21.221 85.628 36.803 1.00 29.44 90 ARG A N 1
ATOM 646 C CA . ARG A 1 83 ? 20.585 84.398 37.245 1.00 29.25 90 ARG A CA 1
ATOM 647 C C . ARG A 1 83 ? 21.445 83.571 38.218 1.00 29.16 90 ARG A C 1
ATOM 648 O O . ARG A 1 83 ? 22.667 83.696 38.261 1.00 28.17 90 ARG A O 1
ATOM 656 N N . LYS A 1 84 ? 20.774 82.743 39.015 1.00 30.27 91 LYS A N 1
ATOM 657 C CA . LYS A 1 84 ? 21.403 81.816 39.967 1.00 28.53 91 LYS A CA 1
ATOM 658 C C . LYS A 1 84 ? 21.346 80.434 39.287 1.00 26.80 91 LYS A C 1
ATOM 659 O O . LYS A 1 84 ? 20.335 80.084 38.684 1.00 27.64 91 LYS A O 1
ATOM 665 N N . TYR A 1 85 ? 22.408 79.650 39.419 1.00 23.09 92 TYR A N 1
ATOM 666 C CA . TYR A 1 85 ? 22.509 78.355 38.758 1.00 24.90 92 TYR A CA 1
ATOM 667 C C . TYR A 1 85 ? 22.736 77.195 39.709 1.00 25.33 92 TYR A C 1
ATOM 668 O O . TYR A 1 85 ? 23.462 77.338 40.662 1.00 26.49 92 TYR A O 1
ATOM 677 N N . VAL A 1 86 ? 22.081 76.065 39.455 1.00 22.31 93 VAL A N 1
ATOM 678 C CA . VAL A 1 86 ? 22.287 74.859 40.242 1.00 22.96 93 VAL A CA 1
ATOM 679 C C . VAL A 1 86 ? 22.682 73.766 39.259 1.00 23.02 93 VAL A C 1
ATOM 680 O O . VAL A 1 86 ? 21.959 73.524 38.310 1.00 28.10 93 VAL A O 1
ATOM 684 N N . ILE A 1 87 ? 23.822 73.107 39.499 1.00 20.54 94 ILE A N 1
ATOM 685 C CA . ILE A 1 87 ? 24.305 72.031 38.652 1.00 21.82 94 ILE A CA 1
ATOM 686 C C . ILE A 1 87 ? 24.187 70.714 39.415 1.00 23.03 94 ILE A C 1
ATOM 687 O O . ILE A 1 87 ? 24.701 70.601 40.521 1.00 21.90 94 ILE A O 1
ATOM 692 N N . VAL A 1 88 ? 23.470 69.747 38.850 1.00 22.89 95 VAL A N 1
ATOM 693 C CA . VAL A 1 88 ? 23.302 68.429 39.501 1.00 21.75 95 VAL A CA 1
ATOM 694 C C . VAL A 1 88 ? 23.894 67.429 38.523 1.00 22.63 95 VAL A C 1
ATOM 695 O O . VAL A 1 88 ? 23.299 67.161 37.487 1.00 25.73 95 VAL A O 1
ATOM 699 N N . HIS A 1 89 ? 25.057 66.882 38.857 1.00 23.90 96 HIS A N 1
ATOM 700 C CA . HIS A 1 89 ? 25.731 65.935 37.960 1.00 24.31 96 HIS A CA 1
ATOM 701 C C . HIS A 1 89 ? 25.186 64.529 38.068 1.00 24.94 96 HIS A C 1
ATOM 702 O O . HIS A 1 89 ? 24.936 64.066 39.180 1.00 24.68 96 HIS A O 1
ATOM 709 N N . ASP A 1 90 ? 24.996 63.845 36.941 1.00 25.55 97 ASP A N 1
ATOM 710 C CA . ASP A 1 90 ? 24.493 62.455 36.951 1.00 26.30 97 ASP A CA 1
ATOM 711 C C . ASP A 1 90 ? 23.228 62.309 37.811 1.00 24.29 97 ASP A C 1
ATOM 712 O O . ASP A 1 90 ? 23.155 61.468 38.715 1.00 23.12 97 ASP A O 1
ATOM 717 N N . CYS A 1 91 ? 22.210 63.088 37.434 1.00 24.83 98 CYS A N 1
ATOM 718 C CA . CYS A 1 91 ? 20.938 63.196 38.160 1.00 27.15 98 CYS A CA 1
ATOM 719 C C . CYS A 1 91 ? 20.024 61.973 38.276 1.00 27.38 98 CYS A C 1
ATOM 720 O O . CYS A 1 91 ? 19.076 61.994 39.088 1.00 28.09 98 CYS A O 1
ATOM 723 N N . GLU A 1 92 ? 20.303 60.918 37.504 1.00 26.55 99 GLU A N 1
ATOM 724 C CA . GLU A 1 92 ? 19.550 59.654 37.598 1.00 27.55 99 GLU A CA 1
ATOM 725 C C . GLU A 1 92 ? 19.767 59.017 38.972 1.00 27.05 99 GLU A C 1
ATOM 726 O O . GLU A 1 92 ? 18.994 58.138 39.387 1.00 28.67 99 GLU A O 1
ATOM 732 N N . ARG A 1 93 ? 20.845 59.431 39.647 1.00 27.19 100 ARG A N 1
ATOM 733 C CA . ARG A 1 93 ? 21.157 58.996 40.995 1.00 27.44 100 ARG A CA 1
ATOM 734 C C . ARG A 1 93 ? 20.134 59.481 42.043 1.00 28.13 100 ARG A C 1
ATOM 735 O O . ARG A 1 93 ? 20.199 59.041 43.197 1.00 29.13 100 ARG A O 1
ATOM 751 N N . THR A 1 95 ? 17.017 59.776 44.388 1.00 28.98 102 THR A N 1
ATOM 752 C CA . THR A 1 95 ? 16.150 58.796 45.011 1.00 24.98 102 THR A CA 1
ATOM 753 C C . THR A 1 95 ? 14.730 59.228 44.700 1.00 27.58 102 THR A C 1
ATOM 754 O O . THR A 1 95 ? 14.515 60.341 44.214 1.00 29.96 102 THR A O 1
ATOM 758 N N . GLN A 1 96 ? 13.759 58.354 44.986 1.00 28.13 103 GLN A N 1
ATOM 759 C CA . GLN A 1 96 ? 12.336 58.671 44.772 1.00 27.85 103 GLN A CA 1
ATOM 760 C C . GLN A 1 96 ? 11.904 59.858 45.640 1.00 26.70 103 GLN A C 1
ATOM 761 O O . GLN A 1 96 ? 11.095 60.690 45.207 1.00 25.90 103 GLN A O 1
ATOM 767 N N . GLN A 1 97 ? 12.454 59.931 46.856 1.00 26.18 104 GLN A N 1
ATOM 768 C CA . GLN A 1 97 ? 12.150 61.024 47.783 1.00 27.82 104 GLN A CA 1
ATOM 769 C C . GLN A 1 97 ? 12.732 62.328 47.271 1.00 26.65 104 GLN A C 1
ATOM 770 O O . GLN A 1 97 ? 12.064 63.364 47.343 1.00 26.68 104 GLN A O 1
ATOM 776 N N . ALA A 1 98 ? 13.961 62.261 46.744 1.00 27.69 105 ALA A N 1
ATOM 777 C CA . ALA A 1 98 ? 14.672 63.418 46.183 1.00 25.49 105 ALA A CA 1
ATOM 778 C C . ALA A 1 98 ? 13.941 63.956 44.947 1.00 25.63 105 ALA A C 1
ATOM 779 O O . ALA A 1 98 ? 13.753 65.162 44.806 1.00 25.77 105 ALA A O 1
ATOM 781 N N . ALA A 1 99 ? 13.561 63.063 44.043 1.00 26.36 106 ALA A N 1
ATOM 782 C CA . ALA A 1 99 ? 12.809 63.446 42.846 1.00 27.53 106 ALA A CA 1
ATOM 783 C C . ALA A 1 99 ? 11.480 64.101 43.220 1.00 30.60 106 ALA A C 1
ATOM 784 O O . ALA A 1 99 ? 11.177 65.191 42.733 1.00 32.29 106 ALA A O 1
ATOM 786 N N . ASN A 1 100 ? 10.722 63.443 44.105 1.00 32.15 107 ASN A N 1
ATOM 787 C CA . ASN A 1 100 ? 9.430 63.924 44.590 1.00 33.17 107 ASN A CA 1
ATOM 788 C C . ASN A 1 100 ? 9.546 65.314 45.201 1.00 32.65 107 ASN A C 1
ATOM 789 O O . ASN A 1 100 ? 8.756 66.202 44.889 1.00 33.03 107 ASN A O 1
ATOM 794 N N . ALA A 1 101 ? 10.528 65.487 46.078 1.00 32.49 108 ALA A N 1
ATOM 795 C CA . ALA A 1 101 ? 10.762 66.768 46.740 1.00 33.21 108 ALA A CA 1
ATOM 796 C C . ALA A 1 101 ? 11.202 67.883 45.791 1.00 33.54 108 ALA A C 1
ATOM 797 O O . ALA A 1 101 ? 11.019 69.058 46.112 1.00 35.36 108 ALA A O 1
ATOM 799 N N . PHE A 1 102 ? 11.732 67.525 44.619 1.00 33.66 109 PHE A N 1
ATOM 800 C CA . PHE A 1 102 ? 12.248 68.503 43.657 1.00 33.13 109 PHE A CA 1
ATOM 801 C C . PHE A 1 102 ? 11.289 68.901 42.530 1.00 33.78 109 PHE A C 1
ATOM 802 O O . PHE A 1 102 ? 11.628 69.749 41.716 1.00 33.75 109 PHE A O 1
ATOM 810 N N . LEU A 1 103 ? 10.061 68.381 42.541 1.00 35.14 110 LEU A N 1
ATOM 811 C CA . LEU A 1 103 ? 9.088 68.681 41.475 1.00 33.67 110 LEU A CA 1
ATOM 812 C C . LEU A 1 103 ? 8.631 70.134 41.416 1.00 33.70 110 LEU A C 1
ATOM 813 O O . LEU A 1 103 ? 8.604 70.701 40.330 1.00 33.81 110 LEU A O 1
ATOM 818 N N . LYS A 1 104 ? 8.311 70.741 42.563 1.00 34.92 111 LYS A N 1
ATOM 819 C CA . LYS A 1 104 ? 7.857 72.151 42.610 1.00 35.54 111 LYS A CA 1
ATOM 820 C C . LYS A 1 104 ? 8.937 73.119 42.112 1.00 35.92 111 LYS A C 1
ATOM 821 O O . LYS A 1 104 ? 8.664 73.986 41.270 1.00 36.12 111 LYS A O 1
ATOM 823 N N . ALA A 1 105 ? 10.158 72.964 42.621 1.00 36.09 112 ALA A N 1
ATOM 824 C CA . ALA A 1 105 ? 11.282 73.805 42.185 1.00 36.28 112 ALA A CA 1
ATOM 825 C C . ALA A 1 105 ? 11.637 73.534 40.717 1.00 34.46 112 ALA A C 1
ATOM 826 O O . ALA A 1 105 ? 11.996 74.458 40.011 1.00 34.55 112 ALA A O 1
ATOM 828 N N . LEU A 1 106 ? 11.540 72.283 40.263 1.00 34.68 113 LEU A N 1
ATOM 829 C CA . LEU A 1 106 ? 11.830 71.958 38.858 1.00 36.03 113 LEU A CA 1
ATOM 830 C C . LEU A 1 106 ? 10.786 72.506 37.898 1.00 37.50 113 LEU A C 1
ATOM 831 O O . LEU A 1 106 ? 11.164 73.078 36.872 1.00 38.20 113 LEU A O 1
ATOM 836 N N . GLU A 1 107 ? 9.495 72.336 38.217 1.00 37.50 114 GLU A N 1
ATOM 837 C CA . GLU A 1 107 ? 8.419 72.824 37.335 1.00 38.12 114 GLU A CA 1
ATOM 838 C C . GLU A 1 107 ? 8.314 74.337 37.317 1.00 37.51 114 GLU A C 1
ATOM 839 O O . GLU A 1 107 ? 8.111 74.923 36.254 1.00 37.55 114 GLU A O 1
ATOM 845 N N . GLU A 1 108 ? 8.462 74.959 38.484 1.00 36.46 115 GLU A N 1
ATOM 846 C CA . GLU A 1 108 ? 8.380 76.409 38.606 1.00 37.51 115 GLU A CA 1
ATOM 847 C C . GLU A 1 108 ? 9.546 76.940 39.408 1.00 37.23 115 GLU A C 1
ATOM 848 O O . GLU A 1 108 ? 9.367 77.297 40.580 1.00 37.90 115 GLU A O 1
ATOM 849 N N . PRO A 1 109 ? 10.746 76.994 38.790 1.00 35.94 116 PRO A N 1
ATOM 850 C CA . PRO A 1 109 ? 11.873 77.512 39.541 1.00 35.59 116 PRO A CA 1
ATOM 851 C C . PRO A 1 109 ? 11.741 79.018 39.658 1.00 37.03 116 PRO A C 1
ATOM 852 O O . PRO A 1 109 ? 10.981 79.615 38.887 1.00 39.78 116 PRO A O 1
ATOM 856 N N . PRO A 1 110 ? 12.419 79.631 40.642 1.00 35.34 117 PRO A N 1
ATOM 857 C CA . PRO A 1 110 ? 12.351 81.077 40.747 1.00 35.10 117 PRO A CA 1
ATOM 858 C C . PRO A 1 110 ? 12.707 81.734 39.409 1.00 34.92 117 PRO A C 1
ATOM 859 O O . PRO A 1 110 ? 13.517 81.182 38.665 1.00 34.80 117 PRO A O 1
ATOM 863 N N . GLU A 1 111 ? 12.061 82.853 39.086 1.00 35.57 118 GLU A N 1
ATOM 864 C CA . GLU A 1 111 ? 12.305 83.609 37.832 1.00 35.57 118 GLU A CA 1
ATOM 865 C C . GLU A 1 111 ? 13.793 83.792 37.492 1.00 34.14 118 GLU A C 1
ATOM 866 O O . GLU A 1 111 ? 14.184 83.699 36.334 1.00 33.19 118 GLU A O 1
ATOM 872 N N . TYR A 1 112 ? 14.597 84.004 38.530 1.00 32.04 119 TYR A N 1
ATOM 873 C CA . TYR A 1 112 ? 16.041 84.191 38.427 1.00 31.73 119 TYR A CA 1
ATOM 874 C C . TYR A 1 112 ? 16.859 82.872 38.460 1.00 30.04 119 TYR A C 1
ATOM 875 O O . TYR A 1 112 ? 18.068 82.939 38.432 1.00 30.48 119 TYR A O 1
ATOM 884 N N . ALA A 1 113 ? 16.220 81.700 38.490 1.00 28.79 120 ALA A N 1
ATOM 885 C CA . ALA A 1 113 ? 16.925 80.416 38.567 1.00 27.74 120 ALA A CA 1
ATOM 886 C C . ALA A 1 113 ? 17.092 79.589 37.281 1.00 25.56 120 ALA A C 1
ATOM 887 O O . ALA A 1 113 ? 16.229 79.544 36.423 1.00 28.33 120 ALA A O 1
ATOM 889 N N . VAL A 1 114 ? 18.222 78.917 37.179 1.00 25.64 121 VAL A N 1
ATOM 890 C CA . VAL A 1 114 ? 18.503 78.012 36.067 1.00 23.35 121 VAL A CA 1
ATOM 891 C C . VAL A 1 114 ? 18.969 76.740 36.741 1.00 22.75 121 VAL A C 1
ATOM 892 O O . VAL A 1 114 ? 19.954 76.772 37.458 1.00 21.83 121 VAL A O 1
ATOM 896 N N . ILE A 1 115 ? 18.249 75.639 36.557 1.00 21.69 122 ILE A N 1
ATOM 897 C CA . ILE A 1 115 ? 18.646 74.369 37.150 1.00 23.76 122 ILE A CA 1
ATOM 898 C C . ILE A 1 115 ? 19.207 73.567 35.995 1.00 24.76 122 ILE A C 1
ATOM 899 O O . ILE A 1 115 ? 18.520 73.391 34.979 1.00 27.66 122 ILE A O 1
ATOM 904 N N . VAL A 1 116 ? 20.464 73.131 36.131 1.00 23.04 123 VAL A N 1
ATOM 905 C CA . VAL A 1 116 ? 21.155 72.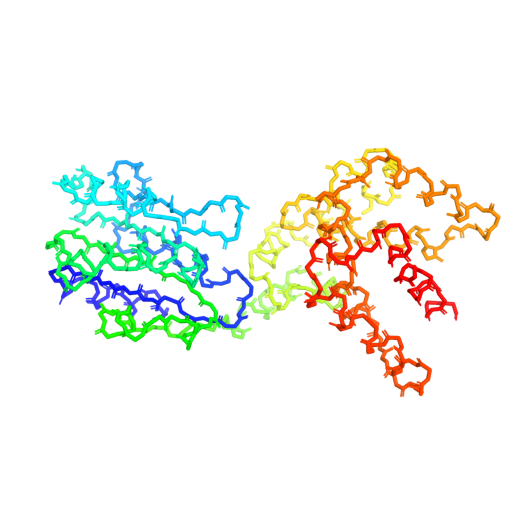378 35.090 1.00 24.06 123 VAL A CA 1
ATOM 906 C C . VAL A 1 116 ? 21.460 70.975 35.601 1.00 27.68 123 VAL A C 1
ATOM 907 O O . VAL A 1 116 ? 22.406 70.756 36.328 1.00 27.23 123 VAL A O 1
ATOM 911 N N . LEU A 1 117 ? 20.627 70.025 35.211 1.00 30.22 124 LEU A N 1
ATOM 912 C CA . LEU A 1 117 ? 20.804 68.650 35.563 1.00 26.57 124 LEU A CA 1
ATOM 913 C C . LEU A 1 117 ? 21.571 68.027 34.409 1.00 27.51 124 LEU A C 1
ATOM 914 O O . LEU A 1 117 ? 21.528 68.544 33.285 1.00 29.94 124 LEU A O 1
ATOM 919 N N . ASN A 1 118 ? 22.310 66.958 34.670 1.00 27.03 125 ASN A N 1
ATOM 920 C CA . ASN A 1 118 ? 22.990 66.241 33.586 1.00 29.50 125 ASN A CA 1
ATOM 921 C C . ASN A 1 118 ? 22.986 64.740 33.836 1.00 30.86 125 ASN A C 1
ATOM 922 O O . ASN A 1 118 ? 22.975 64.266 34.982 1.00 28.84 125 ASN A O 1
ATOM 927 N N . THR A 1 119 ? 22.966 64.001 32.740 1.00 35.22 126 THR A N 1
ATOM 928 C CA . THR A 1 119 ? 22.923 62.542 32.778 1.00 38.85 126 THR A CA 1
ATOM 929 C C . THR A 1 119 ? 23.220 62.022 31.390 1.00 40.96 126 THR A C 1
ATOM 930 O O . THR A 1 119 ? 23.176 62.761 30.412 1.00 40.69 126 THR A O 1
ATOM 934 N N . ARG A 1 120 ? 23.517 60.743 31.317 1.00 44.28 127 ARG A N 1
ATOM 935 C CA . ARG A 1 120 ? 23.800 60.062 30.051 1.00 45.77 127 ARG A CA 1
ATOM 936 C C . ARG A 1 120 ? 22.694 59.029 29.740 1.00 46.54 127 ARG A C 1
ATOM 937 O O . ARG A 1 120 ? 22.750 58.359 28.717 1.00 46.31 127 ARG A O 1
ATOM 945 N N . ARG A 1 121 ? 21.664 58.986 30.600 1.00 47.43 128 ARG A N 1
ATOM 946 C CA . ARG A 1 121 ? 20.600 58.017 30.572 1.00 46.22 128 ARG A CA 1
ATOM 947 C C . ARG A 1 121 ? 19.209 58.689 30.697 1.00 46.47 128 ARG A C 1
ATOM 948 O O . ARG A 1 121 ? 18.578 58.594 31.741 1.00 47.78 128 ARG A O 1
ATOM 956 N N . TRP A 1 122 ? 18.722 59.352 29.642 1.00 46.62 129 TRP A N 1
ATOM 957 C CA . TRP A 1 122 ? 17.396 60.041 29.678 1.00 46.70 129 TRP A CA 1
ATOM 958 C C . TRP A 1 122 ? 16.207 59.201 30.217 1.00 48.09 129 TRP A C 1
ATOM 959 O O . TRP A 1 122 ? 15.396 59.686 31.026 1.00 45.63 129 TRP A O 1
ATOM 970 N N . HIS A 1 123 ? 16.147 57.937 29.810 1.00 49.37 130 HIS A N 1
ATOM 971 C CA . HIS A 1 123 ? 15.060 57.038 30.230 1.00 49.17 130 HIS A CA 1
ATOM 972 C C . HIS A 1 123 ? 15.141 56.515 31.694 1.00 50.80 130 HIS A C 1
ATOM 973 O O . HIS A 1 123 ? 14.151 55.977 32.199 1.00 50.52 130 HIS A O 1
ATOM 980 N N . TYR A 1 124 ? 16.294 56.684 32.364 1.00 53.38 131 TYR A N 1
ATOM 981 C CA . TYR A 1 124 ? 16.475 56.319 33.806 1.00 54.33 131 TYR A CA 1
ATOM 982 C C . TYR A 1 124 ? 15.734 57.279 34.752 1.00 53.84 131 TYR A C 1
ATOM 983 O O . TYR A 1 124 ? 15.492 56.953 35.912 1.00 53.74 131 TYR A O 1
ATOM 992 N N . LEU A 1 125 ? 15.431 58.479 34.269 1.00 54.10 132 LEU A N 1
ATOM 993 C CA . LEU A 1 125 ? 14.731 59.489 35.053 1.00 54.01 132 LEU A CA 1
ATOM 994 C C . LEU A 1 125 ? 13.249 59.159 35.162 1.00 52.37 132 LEU A C 1
ATOM 995 O O . LEU A 1 125 ? 12.661 58.547 34.260 1.00 52.27 132 LEU A O 1
ATOM 1000 N N . LEU A 1 126 ? 12.651 59.549 36.282 1.00 51.34 133 LEU A N 1
ATOM 1001 C CA . LEU A 1 126 ? 11.228 59.309 36.506 1.00 50.58 133 LEU A CA 1
ATOM 1002 C C . LEU A 1 126 ? 10.484 60.232 35.540 1.00 49.95 133 LEU A C 1
ATOM 1003 O O . LEU A 1 126 ? 10.971 61.347 35.282 1.00 51.51 133 LEU A O 1
ATOM 1006 N N . PRO A 1 127 ? 9.351 59.784 34.957 1.00 48.68 134 PRO A N 1
ATOM 1007 C CA . PRO A 1 127 ? 8.596 60.670 34.043 1.00 48.58 134 PRO A CA 1
ATOM 1008 C C . PRO A 1 127 ? 8.289 62.049 34.639 1.00 47.90 134 PRO A C 1
ATOM 1009 O O . PRO A 1 127 ? 8.157 63.033 33.900 1.00 46.59 134 PRO A O 1
ATOM 1013 N N . THR A 1 128 ? 8.157 62.096 35.966 1.00 47.21 135 THR A N 1
ATOM 1014 C CA . THR A 1 128 ? 7.921 63.330 36.685 1.00 47.13 135 THR A CA 1
ATOM 1015 C C . THR A 1 128 ? 9.122 64.316 36.580 1.00 45.65 135 THR A C 1
ATOM 1016 O O . THR A 1 128 ? 8.933 65.504 36.769 1.00 46.23 135 THR A O 1
ATOM 1020 N N . ILE A 1 129 ? 10.342 63.826 36.326 1.00 44.08 136 ILE A N 1
ATOM 1021 C CA . ILE A 1 129 ? 11.526 64.707 36.121 1.00 43.88 136 ILE A CA 1
ATOM 1022 C C . ILE A 1 129 ? 11.511 65.097 34.630 1.00 45.56 136 ILE A C 1
ATOM 1023 O O . ILE A 1 129 ? 11.560 66.278 34.289 1.00 46.41 136 ILE A O 1
ATOM 1028 N N . LYS A 1 130 ? 11.403 64.096 33.754 1.00 48.30 137 LYS A N 1
ATOM 1029 C CA . LYS A 1 130 ? 11.351 64.302 32.288 1.00 48.23 137 LYS A CA 1
ATOM 1030 C C . LYS A 1 130 ? 10.272 65.315 31.853 1.00 48.71 137 LYS A C 1
ATOM 1031 O O . LYS A 1 130 ? 10.516 66.154 30.989 1.00 50.55 137 LYS A O 1
ATOM 1035 N N . SER A 1 131 ? 9.103 65.234 32.478 1.00 49.28 138 SER A N 1
ATOM 1036 C CA A SER A 1 131 ? 7.973 66.132 32.212 0.50 48.98 138 SER A CA 1
ATOM 1037 C CA B SER A 1 131 ? 7.986 66.134 32.178 0.50 49.09 138 SER A CA 1
ATOM 1038 C C . SER A 1 131 ? 8.255 67.592 32.562 1.00 48.45 138 SER A C 1
ATOM 1039 O O . SER A 1 131 ? 7.670 68.504 31.972 1.00 47.11 138 SER A O 1
ATOM 1044 N N . ARG A 1 132 ? 9.134 67.805 33.539 1.00 48.26 139 ARG A N 1
ATOM 1045 C CA . ARG A 1 132 ? 9.480 69.145 34.016 1.00 46.97 139 ARG A CA 1
ATOM 1046 C C . ARG A 1 132 ? 10.840 69.719 33.576 1.00 46.88 139 ARG A C 1
ATOM 1047 O O . ARG A 1 132 ? 11.164 70.847 33.990 1.00 45.81 139 ARG A O 1
ATOM 1055 N N . VAL A 1 133 ? 11.605 68.991 32.745 1.00 45.61 140 VAL A N 1
ATOM 1056 C CA . VAL A 1 133 ? 12.927 69.462 32.279 1.00 46.89 140 VAL A CA 1
ATOM 1057 C C . VAL A 1 133 ? 13.081 69.497 30.748 1.00 48.89 140 VAL A C 1
ATOM 1058 O O . VAL A 1 133 ? 12.738 68.533 30.056 1.00 49.29 140 VAL A O 1
ATOM 1062 N N . PHE A 1 134 ? 13.628 70.609 30.248 1.00 49.21 141 PHE A N 1
ATOM 1063 C CA . PHE A 1 134 ? 13.888 70.827 28.819 1.00 48.97 141 PHE A CA 1
ATOM 1064 C C . PHE A 1 134 ? 15.150 70.052 28.473 1.00 47.79 141 PHE A C 1
ATOM 1065 O O . PHE A 1 134 ? 16.248 70.454 28.866 1.00 47.39 141 PHE A O 1
ATOM 1073 N N . ARG A 1 135 ? 15.008 68.955 27.734 1.00 45.81 142 ARG A N 1
ATOM 1074 C CA . ARG A 1 135 ? 16.142 68.099 27.356 1.00 44.52 142 ARG A CA 1
ATOM 1075 C C . ARG A 1 135 ? 17.012 68.686 26.252 1.00 46.00 142 ARG A C 1
ATOM 1076 O O . ARG A 1 135 ? 16.491 69.248 25.282 1.00 44.40 142 ARG A O 1
ATOM 1084 N N . VAL A 1 136 ? 18.331 68.487 26.382 1.00 46.43 143 VAL A N 1
ATOM 1085 C CA . VAL A 1 136 ? 19.334 68.989 25.422 1.00 45.57 143 VAL A CA 1
ATOM 1086 C C . VAL A 1 136 ? 20.403 67.931 25.205 1.00 43.39 143 VAL A C 1
ATOM 1087 O O . VAL A 1 136 ? 21.152 67.626 26.127 1.00 41.83 143 VAL A O 1
ATOM 1091 N N . VAL A 1 137 ? 20.464 67.364 23.996 1.00 40.85 144 VAL A N 1
ATOM 1092 C CA . VAL A 1 137 ? 21.457 66.345 23.679 1.00 40.99 144 VAL A CA 1
ATOM 1093 C C . VAL A 1 137 ? 22.762 67.019 23.300 1.00 39.88 144 VAL A C 1
ATOM 1094 O O . VAL A 1 137 ? 22.744 67.940 22.486 1.00 40.40 144 VAL A O 1
ATOM 1096 N N . VAL A 1 138 ? 23.882 66.564 23.866 1.00 40.24 145 VAL A N 1
ATOM 1097 C CA . VAL A 1 138 ? 25.206 67.140 23.563 1.00 40.34 145 VAL A CA 1
ATOM 1098 C C . VAL A 1 138 ? 26.172 66.084 23.030 1.00 40.58 145 VAL A C 1
ATOM 1099 O O . VAL A 1 138 ? 26.236 64.969 23.551 1.00 39.59 145 VAL A O 1
ATOM 1103 N N . ASN A 1 139 ? 26.898 66.465 21.975 1.00 39.40 146 ASN A N 1
ATOM 1104 C CA . ASN A 1 139 ? 27.884 65.627 21.282 1.00 39.13 146 ASN A CA 1
ATOM 1105 C C . ASN A 1 139 ? 29.180 66.399 21.165 1.00 35.81 146 ASN A C 1
ATOM 1106 O O . ASN A 1 139 ? 29.154 67.582 20.849 1.00 36.56 146 ASN A O 1
ATOM 1111 N N . VAL A 1 140 ? 30.297 65.740 21.448 1.00 34.98 147 VAL A N 1
ATOM 1112 C CA . VAL A 1 140 ? 31.626 66.352 21.382 1.00 33.39 147 VAL A CA 1
ATOM 1113 C C . VAL A 1 140 ? 31.858 66.533 19.886 1.00 38.17 147 VAL A C 1
ATOM 1114 O O . VAL A 1 140 ? 31.840 65.532 19.177 1.00 37.43 147 VAL A O 1
ATOM 1118 N N . PRO A 1 141 ? 32.051 67.784 19.391 1.00 39.31 148 PRO A N 1
ATOM 1119 C CA . PRO A 1 141 ? 32.222 67.958 17.939 1.00 40.22 148 PRO A CA 1
ATOM 1120 C C . PRO A 1 141 ? 33.444 67.274 17.339 1.00 41.57 148 PRO A C 1
ATOM 1121 O O . PRO A 1 141 ? 34.443 67.080 18.034 1.00 38.96 148 PRO A O 1
ATOM 1125 N N . LYS A 1 142 ? 33.345 66.927 16.047 1.00 44.62 149 LYS A N 1
ATOM 1126 C CA . LYS A 1 142 ? 34.438 66.275 15.317 1.00 46.05 149 LYS A CA 1
ATOM 1127 C C . LYS A 1 142 ? 35.694 67.134 15.335 1.00 48.13 149 LYS A C 1
ATOM 1128 O O . LYS A 1 142 ? 36.791 66.618 15.505 1.00 49.39 149 LYS A O 1
ATOM 1130 N N . GLU A 1 143 ? 35.519 68.440 15.143 1.00 50.76 150 GLU A N 1
ATOM 1131 C CA . GLU A 1 143 ? 36.641 69.389 15.169 1.00 51.65 150 GLU A CA 1
ATOM 1132 C C . GLU A 1 143 ? 37.487 69.291 16.448 1.00 49.84 150 GLU A C 1
ATOM 1133 O O . GLU A 1 143 ? 38.701 69.366 16.357 1.00 49.55 150 GLU A O 1
ATOM 1139 N N . PHE A 1 144 ? 36.860 69.099 17.611 1.00 48.98 151 PHE A N 1
ATOM 1140 C CA . PHE A 1 144 ? 37.607 68.949 18.878 1.00 47.60 151 PHE A CA 1
ATOM 1141 C C . PHE A 1 144 ? 38.568 67.749 18.843 1.00 47.57 151 PHE A C 1
ATOM 1142 O O . PHE A 1 144 ? 39.727 67.874 19.260 1.00 46.28 151 PHE A O 1
ATOM 1150 N N . ARG A 1 145 ? 38.089 66.611 18.335 1.00 47.57 152 ARG A N 1
ATOM 1151 C CA . ARG A 1 145 ? 38.912 65.389 18.228 1.00 47.25 152 ARG A CA 1
ATOM 1152 C C . ARG A 1 145 ? 40.105 65.629 17.321 1.00 46.44 152 ARG A C 1
ATOM 1153 O O . ARG A 1 145 ? 41.228 65.309 17.683 1.00 46.51 152 ARG A O 1
ATOM 1161 N N . ASP A 1 146 ? 39.846 66.214 16.148 1.00 46.91 153 ASP A N 1
ATOM 1162 C CA . ASP A 1 146 ? 40.896 66.549 15.184 1.00 45.82 153 ASP A CA 1
ATOM 1163 C C . ASP A 1 146 ? 41.867 67.569 15.789 1.00 45.15 153 ASP A C 1
ATOM 1164 O O . ASP A 1 146 ? 43.052 67.536 15.503 1.00 42.37 153 ASP A O 1
ATOM 1169 N N . LEU A 1 147 ? 41.361 68.443 16.659 1.00 47.11 154 LEU A N 1
ATOM 1170 C CA . LEU A 1 147 ? 42.175 69.468 17.303 1.00 49.11 154 LEU A CA 1
ATOM 1171 C C . LEU A 1 147 ? 43.133 68.821 18.327 1.00 49.55 154 LEU A C 1
ATOM 1172 O O . LEU A 1 147 ? 44.311 69.186 18.360 1.00 49.72 154 LEU A O 1
ATOM 1177 N N . VAL A 1 148 ? 42.655 67.848 19.123 1.00 50.00 155 VAL A N 1
ATOM 1178 C CA . VAL A 1 148 ? 43.521 67.166 20.115 1.00 47.91 155 VAL A CA 1
ATOM 1179 C C . VAL A 1 148 ? 44.504 66.204 19.406 1.00 48.72 155 VAL A C 1
ATOM 1180 O O . VAL A 1 148 ? 45.694 66.218 19.733 1.00 48.15 155 VAL A O 1
ATOM 1184 N N . LYS A 1 149 ? 44.011 65.392 18.459 1.00 47.94 156 LYS A N 1
ATOM 1185 C CA . LYS A 1 149 ? 44.854 64.471 17.674 1.00 48.01 156 LYS A CA 1
ATOM 1186 C C . LYS A 1 149 ? 46.067 65.194 17.112 1.00 49.00 156 LYS A C 1
ATOM 1187 O O . LYS A 1 149 ? 47.186 64.700 17.221 1.00 47.75 156 LYS A O 1
ATOM 1193 N N . GLU A 1 150 ? 45.822 66.359 16.503 1.00 48.88 157 GLU A N 1
ATOM 1194 C CA . GLU A 1 150 ? 46.882 67.180 15.919 1.00 49.16 157 GLU A CA 1
ATOM 1195 C C . GLU A 1 150 ? 47.851 67.729 16.969 1.00 49.21 157 GLU A C 1
ATOM 1196 O O . GLU A 1 150 ? 49.029 67.861 16.686 1.00 50.83 157 GLU A O 1
ATOM 1198 N N . LYS A 1 151 ? 47.367 68.049 18.170 1.00 49.11 158 LYS A N 1
ATOM 1199 C CA . LYS A 1 151 ? 48.252 68.550 19.228 1.00 48.88 158 LYS A CA 1
ATOM 1200 C C . LYS A 1 151 ? 49.137 67.440 19.819 1.00 48.25 158 LYS A C 1
ATOM 1201 O O . LYS A 1 151 ? 50.346 67.633 19.926 1.00 49.71 158 LYS A O 1
ATOM 1205 N N . ILE A 1 152 ? 48.543 66.291 20.176 1.00 47.21 159 ILE A N 1
ATOM 1206 C CA . ILE A 1 152 ? 49.291 65.162 20.793 1.00 44.90 159 ILE A CA 1
ATOM 1207 C C . ILE A 1 152 ? 49.844 64.079 19.843 1.00 44.24 159 ILE A C 1
ATOM 1208 O O . ILE A 1 152 ? 50.584 63.211 20.295 1.00 42.40 159 ILE A O 1
ATOM 1213 N N . GLY A 1 153 ? 49.487 64.125 18.559 1.00 44.66 160 GLY A N 1
ATOM 1214 C CA . GLY A 1 153 ? 49.975 63.180 17.554 1.00 44.54 160 GLY A CA 1
ATOM 1215 C C . GLY A 1 153 ? 49.610 61.717 17.752 1.00 45.46 160 GLY A C 1
ATOM 1216 O O . GLY A 1 153 ? 48.450 61.405 18.002 1.00 47.28 160 GLY A O 1
ATOM 1217 N N . ASP A 1 154 ? 50.613 60.835 17.651 1.00 45.17 161 ASP A N 1
ATOM 1218 C CA . ASP A 1 154 ? 50.445 59.375 17.825 1.00 45.43 161 ASP A CA 1
ATOM 1219 C C . ASP A 1 154 ? 49.836 58.960 19.170 1.00 43.73 161 ASP A C 1
ATOM 1220 O O . ASP A 1 154 ? 49.220 57.909 19.259 1.00 43.65 161 ASP A O 1
ATOM 1225 N N . LEU A 1 155 ? 50.032 59.790 20.195 1.00 43.03 162 LEU A N 1
ATOM 1226 C CA . LEU A 1 155 ? 49.521 59.577 21.554 1.00 43.06 162 LEU A CA 1
ATOM 1227 C C . LEU A 1 155 ? 47.990 59.405 21.636 1.00 42.68 162 LEU A C 1
ATOM 1228 O O . LEU A 1 155 ? 47.495 58.771 22.564 1.00 44.68 162 LEU A O 1
ATOM 1233 N N . TRP A 1 156 ? 47.253 59.982 20.686 1.00 43.80 163 TRP A N 1
ATOM 1234 C CA . TRP A 1 156 ? 45.794 59.868 20.632 1.00 43.28 163 TRP A CA 1
ATOM 1235 C C . TRP A 1 156 ? 45.360 58.418 20.398 1.00 43.89 163 TRP A C 1
ATOM 1236 O O . TRP A 1 156 ? 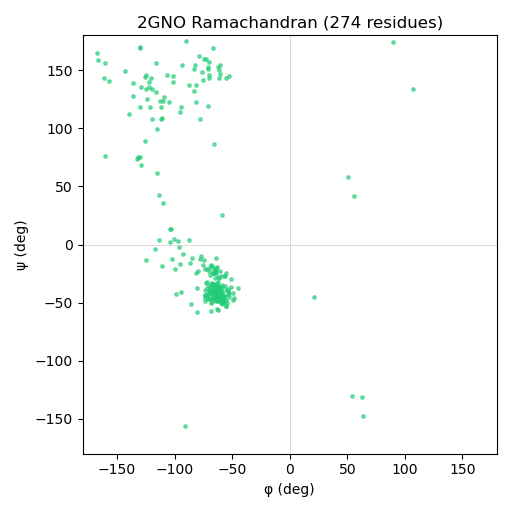44.494 57.903 21.102 1.00 45.03 163 TRP A O 1
ATOM 1247 N N . GLU A 1 157 ? 45.963 57.760 19.413 1.00 44.48 164 GLU A N 1
ATOM 1248 C CA . GLU A 1 157 ? 45.646 56.356 19.129 1.00 44.16 164 GLU A CA 1
ATOM 1249 C C . GLU A 1 157 ? 46.157 55.437 20.259 1.00 41.74 164 GLU A C 1
ATOM 1250 O O . GLU A 1 157 ? 45.604 54.365 20.492 1.00 41.69 164 GLU A O 1
ATOM 1256 N N . GLU A 1 158 ? 47.199 55.886 20.956 1.00 39.12 165 GLU A N 1
ATOM 1257 C CA . GLU A 1 158 ? 47.821 55.171 22.078 1.00 37.54 165 GLU A CA 1
ATOM 1258 C C . GLU A 1 158 ? 47.028 55.292 23.396 1.00 37.62 165 GLU A C 1
ATOM 1259 O O . GLU A 1 158 ? 47.271 54.550 24.350 1.00 35.88 165 GLU A O 1
ATOM 1265 N N . LEU A 1 159 ? 46.056 56.207 23.446 1.00 37.12 166 LEU A N 1
ATOM 1266 C CA . LEU A 1 159 ? 45.230 56.449 24.630 1.00 33.60 166 LEU A CA 1
ATOM 1267 C C . LEU A 1 159 ? 43.755 56.444 24.220 1.00 34.41 166 LEU A C 1
ATOM 1268 O O . LEU A 1 159 ? 43.134 57.503 24.142 1.00 35.82 166 LEU A O 1
ATOM 1273 N N . PRO A 1 160 ? 43.176 55.255 23.970 1.00 35.51 167 PRO A N 1
ATOM 1274 C CA . PRO A 1 160 ? 41.781 55.152 23.538 1.00 37.70 167 PRO A CA 1
ATOM 1275 C C . PRO A 1 160 ? 40.695 55.807 24.407 1.00 40.42 167 PRO A C 1
ATOM 1276 O O . PRO A 1 160 ? 39.635 56.127 23.869 1.00 41.59 167 PRO A O 1
ATOM 1280 N N . LEU A 1 161 ? 40.933 55.999 25.711 1.00 41.88 168 LEU A N 1
ATOM 1281 C CA . LEU A 1 161 ? 39.930 56.646 26.585 1.00 43.69 168 LEU A CA 1
ATOM 1282 C C . LEU A 1 161 ? 39.594 58.086 26.207 1.00 43.94 168 LEU A C 1
ATOM 1283 O O . LEU A 1 161 ? 38.468 58.530 26.468 1.00 44.98 168 LEU A O 1
ATOM 1288 N N . LEU A 1 162 ? 40.543 58.791 25.588 1.00 42.02 169 LEU A N 1
ATOM 1289 C CA . LEU A 1 162 ? 40.364 60.197 25.240 1.00 41.45 169 LEU A CA 1
ATOM 1290 C C . LEU A 1 162 ? 39.180 60.470 24.332 1.00 43.30 169 LEU A C 1
ATOM 1291 O O . LEU A 1 162 ? 38.528 61.493 24.473 1.00 43.00 169 LEU A O 1
ATOM 1296 N N . GLU A 1 163 ? 38.892 59.550 23.424 1.00 44.87 170 GLU A N 1
ATOM 1297 C CA . GLU A 1 163 ? 37.766 59.683 22.513 1.00 46.88 170 GLU A CA 1
ATOM 1298 C C . GLU A 1 163 ? 36.399 59.601 23.229 1.00 46.79 170 GLU A C 1
ATOM 1299 O O . GLU A 1 163 ? 35.402 60.041 22.661 1.00 44.36 170 GLU A O 1
ATOM 1305 N N . ARG A 1 164 ? 36.350 59.054 24.457 1.00 47.27 171 ARG A N 1
ATOM 1306 C CA . ARG A 1 164 ? 35.094 58.943 25.208 1.00 47.45 171 ARG A CA 1
ATOM 1307 C C . ARG A 1 164 ? 35.032 59.730 26.550 1.00 44.46 171 ARG A C 1
ATOM 1308 O O . ARG A 1 164 ? 33.973 59.766 27.156 1.00 44.11 171 ARG A O 1
ATOM 1316 N N . ASP A 1 165 ? 36.133 60.374 26.966 1.00 40.24 172 ASP A N 1
ATOM 1317 C CA . ASP A 1 165 ? 36.229 61.183 28.188 1.00 43.42 172 ASP A CA 1
ATOM 1318 C C . ASP A 1 165 ? 36.760 62.602 27.802 1.00 42.72 172 ASP A C 1
ATOM 1319 O O . ASP A 1 165 ? 37.967 62.852 27.829 1.00 44.99 172 ASP A O 1
ATOM 1324 N N . PHE A 1 166 ? 35.844 63.518 27.468 1.00 40.25 173 PHE A N 1
ATOM 1325 C CA . PHE A 1 166 ? 36.204 64.894 27.052 1.00 37.73 173 PHE A CA 1
ATOM 1326 C C . PHE A 1 166 ? 37.192 65.623 27.944 1.00 36.18 173 PHE A C 1
ATOM 1327 O O . PHE A 1 166 ? 38.145 66.225 27.459 1.00 34.49 173 PHE A O 1
ATOM 1335 N N . LYS A 1 167 ? 36.976 65.557 29.250 1.00 35.35 174 LYS A N 1
ATOM 1336 C CA . LYS A 1 167 ? 37.832 66.269 30.205 1.00 38.02 174 LYS A CA 1
ATOM 1337 C C . LYS A 1 167 ? 39.255 65.772 30.210 1.00 38.11 174 LYS A C 1
ATOM 1338 O O . LYS A 1 167 ? 40.180 66.561 30.346 1.00 38.78 174 LYS A O 1
ATOM 1344 N N . THR A 1 168 ? 39.420 64.453 30.129 1.00 40.09 175 THR A N 1
ATOM 1345 C CA . THR A 1 168 ? 40.742 63.831 30.111 1.00 39.39 175 THR A CA 1
ATOM 1346 C C . THR A 1 168 ? 41.388 64.166 28.759 1.00 35.87 175 THR A C 1
ATOM 1347 O O . THR A 1 168 ? 42.582 64.468 28.684 1.00 36.25 175 THR A O 1
ATOM 1351 N N . ALA A 1 169 ? 40.585 64.148 27.700 1.00 33.57 176 ALA A N 1
ATOM 1352 C CA . ALA A 1 169 ? 41.082 64.540 26.360 1.00 34.29 176 ALA A CA 1
ATOM 1353 C C . ALA A 1 169 ? 41.533 66.006 26.399 1.00 35.82 176 ALA A C 1
ATOM 1354 O O . ALA A 1 169 ? 42.517 66.360 25.767 1.00 36.47 176 ALA A O 1
ATOM 1356 N N . LEU A 1 170 ? 40.815 66.850 27.155 1.00 39.44 177 LEU A N 1
ATOM 1357 C CA . LEU A 1 170 ? 41.170 68.267 27.306 1.00 40.08 177 LEU A CA 1
ATOM 1358 C C . LEU A 1 170 ? 42.460 68.417 28.131 1.00 39.78 177 LEU A C 1
ATOM 1359 O O . LEU A 1 170 ? 43.278 69.250 27.794 1.00 37.04 177 LEU A O 1
ATOM 1364 N N . GLU A 1 171 ? 42.641 67.650 29.219 1.00 39.72 178 GLU A N 1
ATOM 1365 C CA . GLU A 1 171 ? 43.907 67.734 30.010 1.00 41.47 178 GLU A CA 1
ATOM 1366 C C . GLU A 1 171 ? 45.108 67.333 29.139 1.00 42.64 178 GLU A C 1
ATOM 1367 O O . GLU A 1 171 ? 46.199 67.864 29.306 1.00 45.80 178 GLU A O 1
ATOM 1373 N N . ALA A 1 172 ? 44.901 66.355 28.253 1.00 42.55 179 ALA A N 1
ATOM 1374 C CA . ALA A 1 172 ? 45.941 65.885 27.341 1.00 42.75 179 ALA A CA 1
ATOM 1375 C C . ALA A 1 172 ? 46.264 67.019 26.367 1.00 43.58 179 ALA A C 1
ATOM 1376 O O . ALA A 1 172 ? 47.429 67.306 26.125 1.00 44.86 179 ALA A O 1
ATOM 1378 N N . TYR A 1 173 ? 45.224 67.663 25.832 1.00 44.35 180 TYR A N 1
ATOM 1379 C CA . TYR A 1 173 ? 45.397 68.799 24.923 1.00 44.82 180 TYR A CA 1
ATOM 1380 C C . TYR A 1 173 ? 46.148 69.971 25.594 1.00 45.13 180 TYR A C 1
ATOM 1381 O O . TYR A 1 173 ? 46.991 70.575 24.968 1.00 44.04 180 TYR A O 1
ATOM 1390 N N . LYS A 1 174 ? 45.872 70.259 26.869 1.00 46.36 181 LYS A N 1
ATOM 1391 C CA . LYS A 1 174 ? 46.576 71.350 27.581 1.00 46.79 181 LYS A CA 1
ATOM 1392 C C . LYS A 1 174 ? 48.052 71.010 27.811 1.00 48.83 181 LYS A C 1
ATOM 1393 O O . LYS A 1 174 ? 48.912 71.884 27.638 1.00 49.25 181 LYS A O 1
ATOM 1398 N N . LEU A 1 175 ? 48.358 69.758 28.179 1.00 48.22 182 LEU A N 1
ATOM 1399 C CA . LEU A 1 175 ? 49.765 69.362 28.367 1.00 47.71 182 LEU A CA 1
ATOM 1400 C C . LEU A 1 175 ? 50.569 69.428 27.085 1.00 48.40 182 LEU A C 1
ATOM 1401 O O . LEU A 1 175 ? 51.691 69.927 27.092 1.00 48.82 182 LEU A O 1
ATOM 1406 N N . GLY A 1 176 ? 50.001 68.900 26.000 1.00 48.34 183 GLY A N 1
ATOM 1407 C CA . GLY A 1 176 ? 50.673 68.870 24.700 1.00 46.80 183 GLY A CA 1
ATOM 1408 C C . GLY A 1 176 ? 51.485 67.591 24.590 1.00 45.66 183 GLY A C 1
ATOM 1409 O O . GLY A 1 176 ? 51.620 66.853 25.570 1.00 45.64 183 GLY A O 1
ATOM 1410 N N . ALA A 1 177 ? 52.056 67.363 23.410 1.00 43.73 184 ALA A N 1
ATOM 1411 C CA . ALA A 1 177 ? 52.827 66.158 23.109 1.00 42.63 184 ALA A CA 1
ATOM 1412 C C . ALA A 1 177 ? 54.008 65.829 24.032 1.00 41.84 184 ALA A C 1
ATOM 1413 O O . ALA A 1 177 ? 54.078 64.722 24.558 1.00 40.55 184 ALA A O 1
ATOM 1415 N N . GLU A 1 178 ? 54.916 66.786 24.227 1.00 41.59 185 GLU A N 1
ATOM 1416 C CA . GLU A 1 178 ? 56.117 66.585 25.064 1.00 41.04 185 GLU A CA 1
ATOM 1417 C C . GLU A 1 178 ? 55.832 66.316 26.541 1.00 41.08 185 GLU A C 1
ATOM 1418 O O . GLU A 1 178 ? 56.425 65.413 27.128 1.00 41.43 185 GLU A O 1
ATOM 1420 N N . LYS A 1 179 ? 54.940 67.103 27.142 1.00 41.21 186 LYS A N 1
ATOM 1421 C CA . LYS A 1 179 ? 54.599 66.917 28.562 1.00 40.00 186 LYS A CA 1
ATOM 1422 C C . LYS A 1 179 ? 53.754 65.645 28.790 1.00 39.99 186 LYS A C 1
ATOM 1423 O O . LYS A 1 179 ? 53.888 65.000 29.843 1.00 38.25 186 LYS A O 1
ATOM 1429 N N . LEU A 1 180 ? 52.916 65.279 27.810 1.00 39.61 187 LEU A N 1
ATOM 1430 C CA . LEU A 1 180 ? 52.109 64.060 27.898 1.00 39.73 187 LEU A CA 1
ATOM 1431 C C . LEU A 1 180 ? 53.072 62.890 27.844 1.00 40.27 187 LEU A C 1
ATOM 1432 O O . LEU A 1 180 ? 53.008 62.008 28.688 1.00 41.66 187 LEU A O 1
ATOM 1437 N N . SER A 1 181 ? 53.983 62.892 26.869 1.00 42.27 188 SER A N 1
ATOM 1438 C CA . SER A 1 181 ? 54.990 61.833 26.775 1.00 41.11 188 SER A CA 1
ATOM 1439 C C . SER A 1 181 ? 55.861 61.845 28.026 1.00 40.86 188 SER A C 1
ATOM 1440 O O . SER A 1 181 ? 56.178 60.790 28.546 1.00 37.57 188 SER A O 1
ATOM 1443 N N . GLY A 1 182 ? 56.216 63.036 28.521 1.00 41.94 189 GLY A N 1
ATOM 1444 C CA . GLY A 1 182 ? 57.012 63.153 29.751 1.00 42.97 189 GLY A CA 1
ATOM 1445 C C . GLY A 1 182 ? 56.302 62.617 30.998 1.00 43.45 189 GLY A C 1
ATOM 1446 O O . GLY A 1 182 ? 56.954 62.072 31.896 1.00 43.87 189 GLY A O 1
ATOM 1447 N N . LEU A 1 183 ? 54.982 62.804 31.073 1.00 42.76 190 LEU A N 1
ATOM 1448 C CA . LEU A 1 183 ? 54.179 62.304 32.202 1.00 42.04 190 LEU A CA 1
ATOM 1449 C C . LEU A 1 183 ? 54.125 60.777 32.157 1.00 41.71 190 LEU A C 1
ATOM 1450 O O . LEU A 1 183 ? 54.172 60.103 33.194 1.00 40.68 190 LEU A O 1
ATOM 1463 N N A GLU A 1 185 ? 56.423 58.843 30.908 0.50 44.47 192 GLU A N 1
ATOM 1464 N N B GLU A 1 185 ? 56.431 58.834 30.905 0.50 44.60 192 GLU A N 1
ATOM 1465 C CA A GLU A 1 185 ? 57.752 58.388 31.305 0.50 45.45 192 GLU A CA 1
ATOM 1466 C CA B GLU A 1 185 ? 57.755 58.362 31.318 0.50 45.70 192 GLU A CA 1
ATOM 1467 C C A GLU A 1 185 ? 58.008 58.540 32.810 0.50 45.86 192 GLU A C 1
ATOM 1468 C C B GLU A 1 185 ? 58.018 58.539 32.816 0.50 46.02 192 GLU A C 1
ATOM 1469 O O A GLU A 1 185 ? 58.694 57.703 33.391 0.50 47.19 192 GLU A O 1
ATOM 1470 O O B GLU A 1 185 ? 58.723 57.719 33.400 0.50 47.40 192 GLU A O 1
ATOM 1481 N N . SER A 1 186 ? 57.482 59.597 33.430 1.00 46.55 193 SER A N 1
ATOM 1482 C CA . SER A 1 186 ? 57.663 59.825 34.878 1.00 46.92 193 SER A CA 1
ATOM 1483 C C . SER A 1 186 ? 57.002 58.672 35.665 1.00 47.63 193 SER A C 1
ATOM 1484 O O . SER A 1 186 ? 57.582 58.144 36.612 1.00 48.49 193 SER A O 1
ATOM 1487 N N . LEU A 1 187 ? 55.813 58.263 35.219 1.00 47.04 194 LEU A N 1
ATOM 1488 C CA . LEU A 1 187 ? 55.091 57.127 35.803 1.00 44.84 194 LEU A CA 1
ATOM 1489 C C . LEU A 1 187 ? 55.832 55.812 35.527 1.00 44.41 194 LEU A C 1
ATOM 1490 O O . LEU A 1 187 ? 55.785 54.901 36.344 1.00 44.67 194 LEU A O 1
ATOM 1495 N N . LYS A 1 188 ? 56.495 55.715 34.372 1.00 45.16 195 LYS A N 1
ATOM 1496 C CA . LYS A 1 188 ? 57.265 54.512 34.002 1.00 47.10 195 LYS A CA 1
ATOM 1497 C C . LYS A 1 188 ? 58.441 54.230 34.955 1.00 47.36 195 LYS A C 1
ATOM 1498 O O . LYS A 1 188 ? 58.756 53.077 35.203 1.00 48.98 195 LYS A O 1
ATOM 1504 N N . VAL A 1 189 ? 59.058 55.287 35.487 1.00 47.68 196 VAL A N 1
ATOM 1505 C CA . VAL A 1 189 ? 60.210 55.204 36.405 1.00 47.13 196 VAL A CA 1
ATOM 1506 C C . VAL A 1 189 ? 59.815 55.258 37.896 1.00 45.12 196 VAL A C 1
ATOM 1507 O O . VAL A 1 189 ? 60.588 54.854 38.765 1.00 43.81 196 VAL A O 1
ATOM 1511 N N . LEU A 1 190 ? 58.598 55.714 38.179 1.00 43.70 197 LEU A N 1
ATOM 1512 C CA . LEU A 1 190 ? 58.097 55.856 39.545 1.00 42.43 197 LEU A CA 1
ATOM 1513 C C . LEU A 1 190 ? 58.055 54.543 40.325 1.00 41.75 197 LEU A C 1
ATOM 1514 O O . LEU A 1 190 ? 57.823 53.507 39.750 1.00 43.07 197 LEU A O 1
ATOM 1519 N N . GLU A 1 191 ? 58.278 54.596 41.636 1.00 41.80 198 GLU A N 1
ATOM 1520 C CA . GLU A 1 191 ? 58.261 53.396 42.491 1.00 42.67 198 GLU A CA 1
ATOM 1521 C C . GLU A 1 191 ? 56.825 52.894 42.615 1.00 41.63 198 GLU A C 1
ATOM 1522 O O . GLU A 1 191 ? 55.905 53.710 42.648 1.00 40.12 198 GLU A O 1
ATOM 1525 N N . THR A 1 192 ? 56.646 51.572 42.697 1.00 41.54 199 THR A N 1
ATOM 1526 C CA . THR A 1 192 ? 55.300 50.947 42.803 1.00 41.56 199 THR A CA 1
ATOM 1527 C C . THR A 1 192 ? 54.448 51.501 43.953 1.00 41.41 199 THR A C 1
ATOM 1528 O O . THR A 1 192 ? 53.265 51.735 43.762 1.00 38.51 199 THR A O 1
ATOM 1532 N N . GLU A 1 193 ? 55.052 51.702 45.126 1.00 43.10 200 GLU A N 1
ATOM 1533 C CA . GLU A 1 193 ? 54.341 52.269 46.290 1.00 43.85 200 GLU A CA 1
ATOM 1534 C C . GLU A 1 193 ? 53.746 53.634 45.950 1.00 43.05 200 GLU A C 1
ATOM 1535 O O . GLU A 1 193 ? 52.592 53.903 46.269 1.00 44.49 200 GLU A O 1
ATOM 1538 N N . LYS A 1 194 ? 54.539 54.469 45.278 1.00 42.25 201 LYS A N 1
ATOM 1539 C CA . LYS A 1 194 ? 54.123 55.813 44.868 1.00 39.92 201 LYS A CA 1
ATOM 1540 C C . LYS A 1 194 ? 53.101 55.793 43.741 1.00 38.31 201 LYS A C 1
ATOM 1541 O O . LYS A 1 194 ? 52.202 56.633 43.716 1.00 34.70 201 LYS A O 1
ATOM 1545 N N . LEU A 1 195 ? 53.260 54.852 42.804 1.00 36.00 202 LEU A N 1
ATOM 1546 C CA . LEU A 1 195 ? 52.343 54.713 41.688 1.00 36.16 202 LEU A CA 1
ATOM 1547 C C . LEU A 1 195 ? 50.940 54.366 42.173 1.00 36.87 202 LEU A C 1
ATOM 1548 O O . LEU A 1 195 ? 49.962 54.873 41.628 1.00 38.19 202 LEU A O 1
ATOM 1553 N N . LEU A 1 196 ? 50.842 53.501 43.188 1.00 35.92 203 LEU A N 1
ATOM 1554 C CA . LEU A 1 196 ? 49.537 53.100 43.743 1.00 34.83 203 LEU A CA 1
ATOM 1555 C C . LEU A 1 196 ? 48.733 54.225 44.386 1.00 35.13 203 LEU A C 1
ATOM 1556 O O . LEU A 1 196 ? 47.522 54.101 44.543 1.00 29.87 203 LEU A O 1
ATOM 1561 N N . LYS A 1 197 ? 49.412 55.319 44.738 1.00 34.28 204 LYS A N 1
ATOM 1562 C CA . LYS A 1 197 ? 48.782 56.497 45.285 1.00 35.43 204 LYS A CA 1
ATOM 1563 C C . LYS A 1 197 ? 48.098 57.308 44.166 1.00 34.26 204 LYS A C 1
ATOM 1564 O O . LYS A 1 197 ? 47.358 58.236 44.469 1.00 35.08 204 LYS A O 1
ATOM 1570 N N . LYS A 1 198 ? 48.333 56.966 42.889 1.00 33.69 205 LYS A N 1
ATOM 1571 C CA . LYS A 1 198 ? 47.730 57.651 41.748 1.00 31.19 205 LYS A CA 1
ATOM 1572 C C . LYS A 1 198 ? 46.709 56.834 40.957 1.00 32.20 205 LYS A C 1
ATOM 1573 O O . LYS A 1 198 ? 45.923 57.415 40.240 1.00 30.03 205 LYS A O 1
ATOM 1579 N N . VAL A 1 199 ? 46.692 55.504 41.090 1.00 32.15 206 VAL A N 1
ATOM 1580 C CA . VAL A 1 199 ? 45.759 54.677 40.300 1.00 32.01 206 VAL A CA 1
ATOM 1581 C C . VAL A 1 199 ? 44.272 54.993 40.536 1.00 32.86 206 VAL A C 1
ATOM 1582 O O . VAL A 1 199 ? 43.460 54.718 39.656 1.00 31.07 206 VAL A O 1
ATOM 1586 N N . LEU 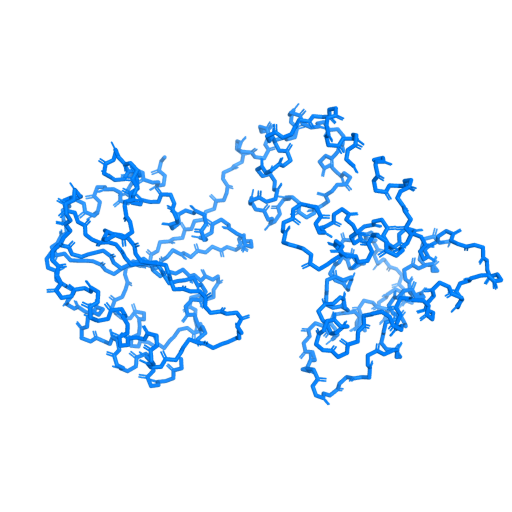A 1 200 ? 43.921 55.583 41.685 1.00 33.50 207 LEU A N 1
ATOM 1587 C CA . LEU A 1 200 ? 42.541 55.950 41.972 1.00 34.29 207 LEU A CA 1
ATOM 1588 C C . LEU A 1 200 ? 42.244 57.449 41.747 1.00 34.59 207 LEU A C 1
ATOM 1589 O O . LEU A 1 200 ? 41.125 57.885 42.009 1.00 35.66 207 LEU A O 1
ATOM 1594 N N . SER A 1 201 ? 43.207 58.222 41.234 1.00 33.78 208 SER A N 1
ATOM 1595 C CA . SER A 1 201 ? 42.999 59.662 40.979 1.00 33.57 208 SER A CA 1
ATOM 1596 C C . SER A 1 201 ? 42.042 59.895 39.818 1.00 33.48 208 SER A C 1
ATOM 1597 O O . SER A 1 201 ? 41.876 59.057 38.954 1.00 32.21 208 SER A O 1
ATOM 1600 N N . LYS A 1 202 ? 41.419 61.057 39.782 1.00 33.56 209 LYS A N 1
ATOM 1601 C CA . LYS A 1 202 ? 40.506 61.374 38.698 1.00 33.79 209 LYS A CA 1
ATOM 1602 C C . LYS A 1 202 ? 41.283 61.791 37.459 1.00 32.97 209 LYS A C 1
ATOM 1603 O O . LYS A 1 202 ? 42.475 62.105 37.506 1.00 35.26 209 LYS A O 1
ATOM 1605 N N . GLY A 1 203 ? 40.596 61.751 36.337 1.00 33.01 210 GLY A N 1
ATOM 1606 C CA . GLY A 1 203 ? 41.164 62.194 35.089 1.00 33.85 210 GLY A CA 1
ATOM 1607 C C . GLY A 1 203 ? 42.348 61.483 34.491 1.00 34.25 210 GLY A C 1
ATOM 1608 O O . GLY A 1 203 ? 42.496 60.276 34.653 1.00 34.28 210 GLY A O 1
ATOM 1609 N N . LEU A 1 204 ? 43.171 62.275 33.803 1.00 34.37 211 LEU A N 1
ATOM 1610 C CA . LEU A 1 204 ? 44.344 61.824 33.081 1.00 34.08 211 LEU A CA 1
ATOM 1611 C C . LEU A 1 204 ? 45.393 61.108 33.883 1.00 34.72 211 LEU A C 1
ATOM 1612 O O . LEU A 1 204 ? 45.804 60.003 33.480 1.00 32.34 211 LEU A O 1
ATOM 1617 N N . GLU A 1 205 ? 45.837 61.699 34.995 1.00 32.55 212 GLU A N 1
ATOM 1618 C CA A GLU A 1 205 ? 46.908 61.044 35.739 0.50 33.61 212 GLU A CA 1
ATOM 1619 C CA B GLU A 1 205 ? 46.848 61.072 35.876 0.50 33.54 212 GLU A CA 1
ATOM 1620 C C . GLU A 1 205 ? 46.463 59.659 36.251 1.00 32.84 212 GLU A C 1
ATOM 1621 O O . GLU A 1 205 ? 47.232 58.723 36.121 1.00 35.15 212 GLU A O 1
ATOM 1632 N N . GLY A 1 206 ? 45.239 59.521 36.739 1.00 30.83 213 GLY A N 1
ATOM 1633 C CA . GLY A 1 206 ? 44.740 58.230 37.170 1.00 29.91 213 GLY A CA 1
ATOM 1634 C C . GLY A 1 206 ? 44.716 57.186 36.051 1.00 28.55 213 GLY A C 1
ATOM 1635 O O . GLY A 1 206 ? 45.044 56.020 36.278 1.00 29.69 213 GLY A O 1
ATOM 1636 N N . TYR A 1 207 ? 44.308 57.615 34.860 1.00 27.98 214 TYR A N 1
ATOM 1637 C CA . TYR A 1 207 ? 44.242 56.760 33.672 1.00 27.71 214 TYR A CA 1
ATOM 1638 C C . TYR A 1 207 ? 45.627 56.255 33.268 1.00 28.18 214 TYR A C 1
ATOM 1639 O O . TYR A 1 207 ? 45.798 55.058 33.027 1.00 26.07 214 TYR A O 1
ATOM 1648 N N . LEU A 1 208 ? 46.590 57.179 33.213 1.00 27.88 215 LEU A N 1
ATOM 1649 C CA . LEU A 1 208 ? 47.970 56.868 32.897 1.00 28.85 215 LEU A CA 1
ATOM 1650 C C . LEU A 1 208 ? 48.590 55.993 33.966 1.00 29.18 215 LEU A C 1
ATOM 1651 O O . LEU A 1 208 ? 49.359 55.086 33.640 1.00 28.69 215 LEU A O 1
ATOM 1656 N N . ALA A 1 209 ? 48.252 56.217 35.232 1.00 28.62 216 ALA A N 1
ATOM 1657 C CA . ALA A 1 209 ? 48.779 55.363 36.310 1.00 27.33 216 ALA A CA 1
ATOM 1658 C C . ALA A 1 209 ? 48.191 53.956 36.174 1.00 28.24 216 ALA A C 1
ATOM 1659 O O . ALA A 1 209 ? 48.901 52.972 36.398 1.00 29.45 216 ALA A O 1
ATOM 1661 N N . CYS A 1 210 ? 46.901 53.859 35.845 1.00 28.10 217 CYS A N 1
ATOM 1662 C CA . CYS A 1 210 ? 46.268 52.543 35.617 1.00 27.76 217 CYS A CA 1
ATOM 1663 C C . CYS A 1 210 ? 46.936 51.826 34.440 1.00 28.63 217 CYS A C 1
ATOM 1664 O O . CYS A 1 210 ? 47.213 50.646 34.548 1.00 32.48 217 CYS A O 1
ATOM 1667 N N A ARG A 1 211 ? 47.157 52.537 33.335 0.50 29.25 218 ARG A N 1
ATOM 1668 N N B ARG A 1 211 ? 47.161 52.542 33.337 0.50 29.08 218 ARG A N 1
ATOM 1669 C CA A ARG A 1 211 ? 47.834 51.970 32.164 0.50 28.04 218 ARG A CA 1
ATOM 1670 C CA B ARG A 1 211 ? 47.839 51.988 32.164 0.50 27.71 218 ARG A CA 1
ATOM 1671 C C A ARG A 1 211 ? 49.213 51.437 32.547 0.50 30.20 218 ARG A C 1
ATOM 1672 C C B ARG A 1 211 ? 49.200 51.429 32.566 0.50 29.95 218 ARG A C 1
ATOM 1673 O O A ARG A 1 211 ? 49.585 50.327 32.163 0.50 29.56 218 ARG A O 1
ATOM 1674 O O B ARG A 1 211 ? 49.543 50.299 32.220 0.50 29.08 218 ARG A O 1
ATOM 1689 N N . GLU A 1 212 ? 49.956 52.232 33.313 1.00 29.98 219 GLU A N 1
ATOM 1690 C CA . GLU A 1 212 ? 51.275 51.851 33.782 1.00 30.89 219 GLU A CA 1
ATOM 1691 C C . GLU A 1 212 ? 51.262 50.642 34.711 1.00 31.28 219 GLU A C 1
ATOM 1692 O O . GLU A 1 212 ? 52.132 49.781 34.599 1.00 32.18 219 GLU A O 1
ATOM 1698 N N . LEU A 1 213 ? 50.306 50.576 35.629 1.00 32.86 220 LEU A N 1
ATOM 1699 C CA . LEU A 1 213 ? 50.234 49.433 36.526 1.00 31.45 220 LEU A CA 1
ATOM 1700 C C . LEU A 1 213 ? 49.937 48.152 35.710 1.00 30.81 220 LEU A C 1
ATOM 1701 O O . LEU A 1 213 ? 50.488 47.093 36.011 1.00 31.16 220 LEU A O 1
ATOM 1706 N N . LEU A 1 214 ? 49.065 48.248 34.704 1.00 29.45 221 LEU A N 1
ATOM 1707 C CA . LEU A 1 214 ? 48.745 47.090 33.868 1.00 30.51 221 LEU A CA 1
ATOM 1708 C C . LEU A 1 214 ? 49.938 46.599 33.096 1.00 32.28 221 LEU A C 1
ATOM 1709 O O . LEU A 1 214 ? 50.100 45.376 32.933 1.00 29.57 221 LEU A O 1
ATOM 1714 N N . GLU A 1 215 ? 50.737 47.544 32.598 1.00 32.09 222 GLU A N 1
ATOM 1715 C CA . GLU A 1 215 ? 51.942 47.232 31.855 1.00 33.14 222 GLU A CA 1
ATOM 1716 C C . GLU A 1 215 ? 52.931 46.513 32.762 1.00 32.81 222 GLU A C 1
ATOM 1717 O O . GLU A 1 215 ? 53.627 45.628 32.298 1.00 35.12 222 GLU A O 1
ATOM 1723 N N . ARG A 1 216 ? 52.988 46.874 34.047 1.00 35.42 223 ARG A N 1
ATOM 1724 C CA . ARG A 1 216 ? 53.876 46.186 34.988 1.00 33.62 223 ARG A CA 1
ATOM 1725 C C . ARG A 1 216 ? 53.421 44.777 35.212 1.00 32.58 223 ARG A C 1
ATOM 1726 O O . ARG A 1 216 ? 54.261 43.896 35.313 1.00 33.86 223 ARG A O 1
ATOM 1734 N N . PHE A 1 217 ? 52.112 44.560 35.330 1.00 31.88 224 PHE A N 1
ATOM 1735 C CA . PHE A 1 217 ? 51.607 43.210 35.476 1.00 30.88 224 PHE A CA 1
ATOM 1736 C C . PHE A 1 217 ? 51.817 42.437 34.197 1.00 29.69 224 PHE A C 1
ATOM 1737 O O . PHE A 1 217 ? 52.032 41.253 34.262 1.00 31.24 224 PHE A O 1
ATOM 1745 N N . SER A 1 218 ? 51.736 43.096 33.045 1.00 30.24 225 SER A N 1
ATOM 1746 C CA . SER A 1 218 ? 51.985 42.447 31.760 1.00 31.24 225 SER A CA 1
ATOM 1747 C C . SER A 1 218 ? 53.466 42.048 31.538 1.00 31.33 225 SER A C 1
ATOM 1748 O O . SER A 1 218 ? 53.747 40.971 31.005 1.00 31.68 225 SER A O 1
ATOM 1751 N N . LYS A 1 219 ? 54.399 42.893 31.965 1.00 29.79 226 LYS A N 1
ATOM 1752 C CA . LYS A 1 219 ? 55.830 42.678 31.761 1.00 32.32 226 LYS A CA 1
ATOM 1753 C C . LYS A 1 219 ? 56.688 42.172 32.915 1.00 32.68 226 LYS A C 1
ATOM 1754 O O . LYS A 1 219 ? 57.851 41.831 32.679 1.00 35.46 226 LYS A O 1
ATOM 1760 N N . VAL A 1 220 ? 56.193 42.174 34.144 1.00 30.81 227 VAL A N 1
ATOM 1761 C CA . VAL A 1 220 ? 57.004 41.683 35.266 1.00 31.58 227 VAL A CA 1
ATOM 1762 C C . VAL A 1 220 ? 57.469 40.254 34.979 1.00 31.52 227 VAL A C 1
ATOM 1763 O O . VAL A 1 220 ? 56.741 39.490 34.379 1.00 31.69 227 VAL A O 1
ATOM 1767 N N . GLU A 1 221 ? 58.685 39.900 35.373 1.00 32.20 228 GLU A N 1
ATOM 1768 C CA . GLU A 1 221 ? 59.173 38.546 35.120 1.00 31.79 228 GLU A CA 1
ATOM 1769 C C . GLU A 1 221 ? 58.256 37.543 35.849 1.00 30.65 228 GLU A C 1
ATOM 1770 O O . GLU A 1 221 ? 57.735 37.815 36.936 1.00 30.44 228 GLU A O 1
ATOM 1776 N N . SER A 1 222 ? 58.043 36.405 35.202 1.00 27.93 229 SER A N 1
ATOM 1777 C CA . SER A 1 222 ? 57.142 35.343 35.683 1.00 27.42 229 SER A CA 1
ATOM 1778 C C . SER A 1 222 ? 57.285 35.031 37.184 1.00 27.61 229 SER A C 1
ATOM 1779 O O . SER A 1 222 ? 56.290 34.988 37.923 1.00 26.05 229 SER A O 1
ATOM 1782 N N A LYS A 1 223 ? 58.527 34.858 37.621 0.50 28.67 230 LYS A N 1
ATOM 1783 N N B LYS A 1 223 ? 58.524 34.860 37.638 0.50 29.04 230 LYS A N 1
ATOM 1784 C CA A LYS A 1 223 ? 58.862 34.597 39.023 0.50 29.91 230 LYS A CA 1
ATOM 1785 C CA B LYS A 1 223 ? 58.788 34.563 39.049 0.50 30.58 230 LYS A CA 1
ATOM 1786 C C A LYS A 1 223 ? 58.371 35.664 40.014 0.50 30.40 230 LYS A C 1
ATOM 1787 C C B LYS A 1 223 ? 58.445 35.678 40.043 0.50 30.70 230 LYS A C 1
ATOM 1788 O O A LYS A 1 223 ? 58.082 35.331 41.162 0.50 32.72 230 LYS A O 1
ATOM 1789 O O B LYS A 1 223 ? 58.416 35.406 41.243 0.50 32.45 230 LYS A O 1
ATOM 1800 N N . GLU A 1 224 ? 58.257 36.915 39.562 1.00 29.82 231 GLU A N 1
ATOM 1801 C CA . GLU A 1 224 ? 57.873 38.056 40.413 1.00 31.55 231 GLU A CA 1
ATOM 1802 C C . GLU A 1 224 ? 56.434 38.553 40.251 1.00 30.09 231 GLU A C 1
ATOM 1803 O O . GLU A 1 224 ? 56.060 39.482 40.935 1.00 31.51 231 GLU A O 1
ATOM 1809 N N . PHE A 1 225 ? 55.615 37.924 39.411 1.00 28.64 232 PHE A N 1
ATOM 1810 C CA . PHE A 1 225 ? 54.235 38.357 39.235 1.00 30.22 232 PHE A CA 1
ATOM 1811 C C . PHE A 1 225 ? 53.421 38.417 40.536 1.00 31.30 232 PHE A C 1
ATOM 1812 O O . PHE A 1 225 ? 52.776 39.429 40.797 1.00 30.25 232 PHE A O 1
ATOM 1820 N N . PHE A 1 226 ? 53.400 37.326 41.305 1.00 31.48 233 PHE A N 1
ATOM 1821 C CA . PHE A 1 226 ? 52.636 37.327 42.562 1.00 30.98 233 PHE A CA 1
ATOM 1822 C C . PHE A 1 226 ? 53.200 38.202 43.649 1.00 32.39 233 PHE A C 1
ATOM 1823 O O . PHE A 1 226 ? 52.457 38.566 44.553 1.00 33.39 233 PHE A O 1
ATOM 1831 N N . ALA A 1 227 ? 54.481 38.560 43.561 1.00 31.31 234 ALA A N 1
ATOM 1832 C CA . ALA A 1 227 ? 55.078 39.450 44.518 1.00 32.43 234 ALA A CA 1
ATOM 1833 C C . ALA A 1 227 ? 54.443 40.808 44.249 1.00 32.96 234 ALA A C 1
ATOM 1834 O O . ALA A 1 227 ? 53.983 41.470 45.188 1.00 34.00 234 ALA A O 1
ATOM 1836 N N . LEU A 1 228 ? 54.373 41.205 42.969 1.00 32.49 235 LEU A N 1
ATOM 1837 C CA . LEU A 1 228 ? 53.749 42.480 42.596 1.00 30.86 235 LEU A CA 1
ATOM 1838 C C . LEU A 1 228 ? 52.282 42.459 43.000 1.00 30.47 235 LEU A C 1
ATOM 1839 O O . LEU A 1 228 ? 51.787 43.410 43.568 1.00 31.26 235 LEU A O 1
ATOM 1844 N N . PHE A 1 229 ? 51.591 41.364 42.702 1.00 31.41 236 PHE A N 1
ATOM 1845 C CA . PHE A 1 229 ? 50.171 41.229 43.043 1.00 33.10 236 PHE A CA 1
ATOM 1846 C C . PHE A 1 229 ? 49.909 41.385 44.532 1.00 33.47 236 PHE A C 1
ATOM 1847 O O . PHE A 1 229 ? 48.983 42.100 44.915 1.00 34.96 236 PHE A O 1
ATOM 1855 N N . ASP A 1 230 ? 50.717 40.720 45.362 1.00 36.65 237 ASP A N 1
ATOM 1856 C CA . ASP A 1 230 ? 50.587 40.817 46.834 1.00 38.22 237 ASP A CA 1
ATOM 1857 C C . ASP A 1 230 ? 50.805 42.250 47.314 1.00 40.09 237 ASP A C 1
ATOM 1858 O O . ASP A 1 230 ? 50.041 42.741 48.152 1.00 39.22 237 ASP A O 1
ATOM 1863 N N . GLN A 1 231 ? 51.813 42.925 46.755 1.00 39.72 238 GLN A N 1
ATOM 1864 C CA . GLN A 1 231 ? 52.087 44.325 47.102 1.00 38.86 238 GLN A CA 1
ATOM 1865 C C . GLN A 1 231 ? 50.890 45.231 46.750 1.00 37.61 238 GLN A C 1
ATOM 1866 O O . GLN A 1 231 ? 50.569 46.149 47.499 1.00 37.72 238 GLN A O 1
ATOM 1872 N N . VAL A 1 232 ? 50.253 44.988 45.607 1.00 36.38 239 VAL A N 1
ATOM 1873 C CA . VAL A 1 232 ? 49.109 45.792 45.201 1.00 35.99 239 VAL A CA 1
ATOM 1874 C C . VAL A 1 232 ? 47.866 45.495 46.040 1.00 36.72 239 VAL A C 1
ATOM 1875 O O . VAL A 1 232 ? 47.180 46.417 46.446 1.00 38.51 239 VAL A O 1
ATOM 1879 N N . THR A 1 233 ? 47.581 44.220 46.285 1.00 38.68 240 THR A N 1
ATOM 1880 C CA . THR A 1 233 ? 46.406 43.835 47.049 1.00 38.95 240 THR A CA 1
ATOM 1881 C C . THR A 1 233 ? 46.523 44.117 48.546 1.00 42.05 240 THR A C 1
ATOM 1882 O O . THR A 1 233 ? 45.498 44.169 49.222 1.00 42.69 240 THR A O 1
ATOM 1886 N N . ASN A 1 234 ? 47.749 44.258 49.058 1.00 43.61 241 ASN A N 1
ATOM 1887 C CA . ASN A 1 234 ? 47.979 44.622 50.464 1.00 44.69 241 ASN A CA 1
ATOM 1888 C C . ASN A 1 234 ? 47.812 46.141 50.685 1.00 43.20 241 ASN A C 1
ATOM 1889 O O . ASN A 1 234 ? 47.556 46.569 51.804 1.00 44.18 241 ASN A O 1
ATOM 1894 N N . THR A 1 235 ? 47.961 46.936 49.624 1.00 42.63 242 THR A N 1
ATOM 1895 C CA . THR A 1 235 ? 47.819 48.398 49.668 1.00 39.78 242 THR A CA 1
ATOM 1896 C C . THR A 1 235 ? 46.407 48.865 49.294 1.00 38.67 242 THR A C 1
ATOM 1897 O O . THR A 1 235 ? 45.871 49.770 49.920 1.00 40.76 242 THR A O 1
ATOM 1901 N N . ILE A 1 236 ? 45.808 48.241 48.284 1.00 37.46 243 ILE A N 1
ATOM 1902 C CA . ILE A 1 236 ? 44.479 48.617 47.813 1.00 38.58 243 ILE A CA 1
ATOM 1903 C C . ILE A 1 236 ? 43.462 47.515 48.149 1.00 39.41 243 ILE A C 1
ATOM 1904 O O . ILE A 1 236 ? 43.464 46.455 47.528 1.00 36.47 243 ILE A O 1
ATOM 1909 N N . THR A 1 237 ? 42.578 47.807 49.111 1.00 39.34 244 THR A N 1
ATOM 1910 C CA . THR A 1 237 ? 41.572 46.859 49.615 1.00 39.36 244 THR A CA 1
ATOM 1911 C C . THR A 1 237 ? 40.153 47.445 49.656 1.00 39.74 244 THR A C 1
ATOM 1912 O O . THR A 1 237 ? 39.972 48.650 49.501 1.00 41.33 244 THR A O 1
ATOM 1916 N N . GLY A 1 238 ? 39.164 46.581 49.895 1.00 38.01 245 GLY A N 1
ATOM 1917 C CA . GLY A 1 238 ? 37.748 46.973 49.998 1.00 37.19 245 GLY A CA 1
ATOM 1918 C C . GLY A 1 238 ? 37.204 47.754 48.820 1.00 36.85 245 GLY A C 1
ATOM 1919 O O . GLY A 1 238 ? 37.414 47.351 47.664 1.00 34.34 245 GLY A O 1
ATOM 1920 N N . LYS A 1 239 ? 36.540 48.883 49.109 1.00 34.67 246 LYS A N 1
ATOM 1921 C CA . LYS A 1 239 ? 35.968 49.757 48.064 1.00 34.89 246 LYS A CA 1
ATOM 1922 C C . LYS A 1 239 ? 37.006 50.237 47.042 1.00 33.99 246 LYS A C 1
ATOM 1923 O O . LYS A 1 239 ? 36.682 50.369 45.857 1.00 34.86 246 LYS A O 1
ATOM 1925 N N . ASP A 1 240 ? 38.233 50.494 47.501 1.00 33.72 247 ASP A N 1
ATOM 1926 C CA . ASP A 1 240 ? 39.321 50.917 46.621 1.00 34.31 247 ASP A CA 1
ATOM 1927 C C . ASP A 1 240 ? 39.680 49.815 45.621 1.00 33.87 247 ASP A C 1
ATOM 1928 O O . ASP A 1 240 ? 39.944 50.110 44.450 1.00 34.47 247 ASP A O 1
ATOM 1933 N N . ALA A 1 241 ? 39.741 48.577 46.106 1.00 31.79 248 ALA A N 1
ATOM 1934 C CA . ALA A 1 241 ? 40.009 47.419 45.281 1.00 31.84 248 ALA A CA 1
ATOM 1935 C 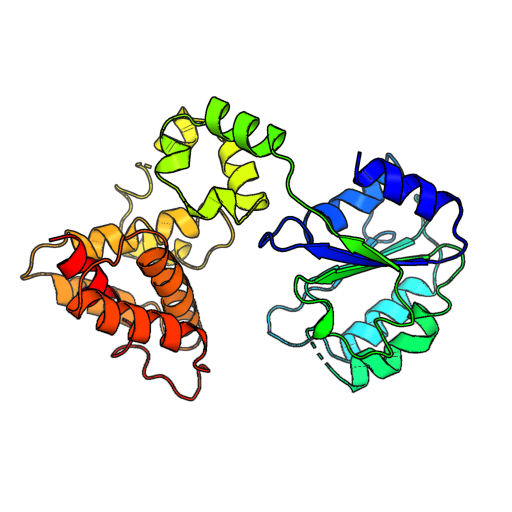C . ALA A 1 241 ? 38.881 47.239 44.267 1.00 33.42 248 ALA A C 1
ATOM 1936 O O . ALA A 1 241 ? 39.163 47.008 43.079 1.00 33.96 248 ALA A O 1
ATOM 1938 N N . PHE A 1 242 ? 37.621 47.374 44.702 1.00 32.75 249 PHE A N 1
ATOM 1939 C CA . PHE A 1 242 ? 36.486 47.274 43.775 1.00 32.69 249 PHE A CA 1
ATOM 1940 C C . PHE A 1 242 ? 36.616 48.346 42.672 1.00 32.79 249 PHE A C 1
ATOM 1941 O O . PHE A 1 242 ? 36.466 48.037 41.475 1.00 30.33 249 PHE A O 1
ATOM 1949 N N . LEU A 1 243 ? 36.945 49.579 43.072 1.00 32.62 250 LEU A N 1
ATOM 1950 C CA . LEU A 1 243 ? 37.144 50.694 42.142 1.00 35.71 250 LEU A CA 1
ATOM 1951 C C . LEU A 1 243 ? 38.282 50.410 41.166 1.00 34.16 250 LEU A C 1
ATOM 1952 O O . LEU A 1 243 ? 38.140 50.683 39.988 1.00 34.07 250 LEU A O 1
ATOM 1957 N N . LEU A 1 244 ? 39.409 49.893 41.662 1.00 34.48 251 LEU A N 1
ATOM 1958 C CA . LEU A 1 244 ? 40.546 49.565 40.794 1.00 31.74 251 LEU A CA 1
ATOM 1959 C C . LEU A 1 244 ? 40.127 48.461 39.824 1.00 31.26 251 LEU A C 1
ATOM 1960 O O . LEU A 1 244 ? 40.440 48.538 38.649 1.00 31.89 251 LEU A O 1
ATOM 1965 N N . ILE A 1 245 ? 39.416 47.450 40.309 1.00 28.98 252 ILE A N 1
ATOM 1966 C CA . ILE A 1 245 ? 38.926 46.359 39.436 1.00 29.48 252 ILE A CA 1
ATOM 1967 C C . ILE A 1 245 ? 38.116 46.916 38.279 1.00 28.81 252 ILE A C 1
ATOM 1968 O O . ILE A 1 245 ? 38.376 46.586 37.130 1.00 31.86 252 ILE A O 1
ATOM 1973 N N . GLN A 1 246 ? 37.158 47.773 38.600 1.00 32.24 253 GLN A N 1
ATOM 1974 C CA . GLN A 1 246 ? 36.309 48.403 37.583 1.00 33.60 253 GLN A CA 1
ATOM 1975 C C . GLN A 1 246 ? 37.130 49.177 36.558 1.00 31.70 253 GLN A C 1
ATOM 1976 O O . GLN A 1 246 ? 36.973 48.974 35.364 1.00 32.57 253 GLN A O 1
ATOM 1982 N N . ARG A 1 247 ? 38.039 50.012 37.031 1.00 31.56 254 ARG A N 1
ATOM 1983 C CA . ARG A 1 247 ? 38.870 50.794 36.127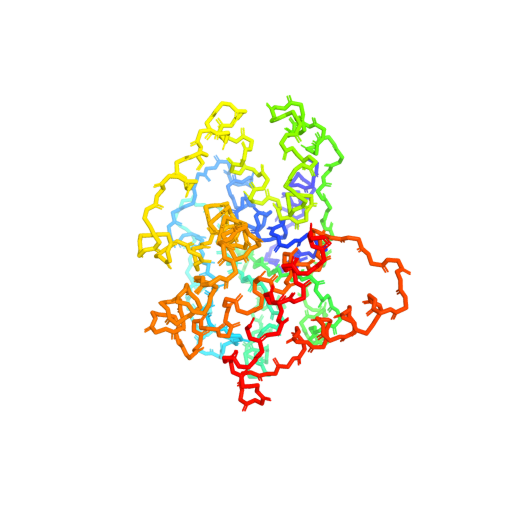 1.00 34.23 254 ARG A CA 1
ATOM 1984 C C . ARG A 1 247 ? 39.765 49.953 35.260 1.00 33.66 254 ARG A C 1
ATOM 1985 O O . ARG A 1 247 ? 39.863 50.216 34.073 1.00 34.97 254 ARG A O 1
ATOM 1993 N N . LEU A 1 248 ? 40.423 48.952 35.850 1.00 32.81 255 LEU A N 1
ATOM 1994 C CA . LEU A 1 248 ? 41.309 48.096 35.075 1.00 30.61 255 LEU A CA 1
ATOM 1995 C C . LEU A 1 248 ? 40.520 47.259 34.061 1.00 31.73 255 LEU A C 1
ATOM 1996 O O . LEU A 1 248 ? 40.967 47.107 32.926 1.00 29.89 255 LEU A O 1
ATOM 2001 N N . THR A 1 249 ? 39.361 46.736 34.469 1.00 30.30 256 THR A N 1
ATOM 2002 C CA . THR A 1 249 ? 38.503 45.942 33.584 1.00 29.68 256 THR A CA 1
ATOM 2003 C C . THR A 1 249 ? 38.157 46.745 32.346 1.00 29.73 256 THR A C 1
ATOM 2004 O O . THR A 1 249 ? 38.244 46.218 31.234 1.00 27.95 256 THR A O 1
ATOM 2008 N N . ARG A 1 250 ? 37.805 48.029 32.535 1.00 31.44 257 ARG A N 1
ATOM 2009 C CA . ARG A 1 250 ? 37.499 48.931 31.405 1.00 33.26 257 ARG A CA 1
ATOM 2010 C C . ARG A 1 250 ? 38.702 49.125 30.486 1.00 33.82 257 ARG A C 1
ATOM 2011 O O . ARG A 1 250 ? 38.555 49.028 29.267 1.00 36.23 257 ARG A O 1
ATOM 2017 N N . ILE A 1 251 ? 39.885 49.342 31.058 1.00 33.55 258 ILE A N 1
ATOM 2018 C CA . ILE A 1 251 ? 41.108 49.511 30.257 1.00 32.95 258 ILE A CA 1
ATOM 2019 C C . ILE A 1 251 ? 41.462 48.214 29.521 1.00 33.47 258 ILE A C 1
ATOM 2020 O O . ILE A 1 251 ? 41.737 48.247 28.329 1.00 32.14 258 ILE A O 1
ATOM 2025 N N . ILE A 1 252 ? 41.425 47.076 30.215 1.00 30.98 259 ILE A N 1
ATOM 2026 C CA . ILE A 1 252 ? 41.723 45.766 29.596 1.00 31.37 259 ILE A CA 1
ATOM 2027 C C . ILE A 1 252 ? 40.747 45.494 28.444 1.00 31.77 259 ILE A C 1
ATOM 2028 O O . ILE A 1 252 ? 41.175 45.037 27.383 1.00 31.24 259 ILE A O 1
ATOM 2033 N N . LEU A 1 253 ? 39.457 45.775 28.652 1.00 33.25 260 LEU A N 1
ATOM 2034 C CA . LEU A 1 253 ? 38.462 45.580 27.600 1.00 35.65 260 LEU A CA 1
ATOM 2035 C C . LEU A 1 253 ? 38.692 46.456 26.403 1.00 37.38 260 LEU A C 1
ATOM 2036 O O . LEU A 1 253 ? 38.810 45.959 25.297 1.00 37.64 260 LEU A O 1
ATOM 2041 N N . HIS A 1 254 ? 38.761 47.763 26.641 1.00 39.80 261 HIS A N 1
ATOM 2042 C CA . HIS A 1 254 ? 38.908 48.734 25.559 1.00 42.17 261 HIS A CA 1
ATOM 2043 C C . HIS A 1 254 ? 40.285 48.842 24.939 1.00 43.48 261 HIS A C 1
ATOM 2044 O O . HIS A 1 254 ? 40.379 49.349 23.828 1.00 46.12 261 HIS A O 1
ATOM 2051 N N . GLU A 1 255 ? 41.332 48.356 25.607 1.00 43.90 262 GLU A N 1
ATOM 2052 C CA . GLU A 1 255 ? 42.697 48.466 25.067 1.00 44.97 262 GLU A CA 1
ATOM 2053 C C . GLU A 1 255 ? 43.360 47.124 24.695 1.00 45.94 262 GLU A C 1
ATOM 2054 O O . GLU A 1 255 ? 44.543 46.908 24.948 1.00 47.50 262 GLU A O 1
ATOM 2060 N N . ASN A 1 256 ? 42.558 46.262 24.066 1.00 46.59 263 ASN A N 1
ATOM 2061 C CA . ASN A 1 256 ? 42.907 44.917 23.569 1.00 45.64 263 ASN A CA 1
ATOM 2062 C C . ASN A 1 256 ? 41.856 44.543 22.523 1.00 45.44 263 ASN A C 1
ATOM 2063 O O . ASN A 1 256 ? 40.743 45.063 22.571 1.00 45.22 263 ASN A O 1
ATOM 2068 N N . THR A 1 257 ? 42.195 43.648 21.601 1.00 45.50 264 THR A N 1
ATOM 2069 C CA . THR A 1 257 ? 41.250 43.169 20.573 1.00 47.00 264 THR A CA 1
ATOM 2070 C C . THR A 1 257 ? 40.855 41.742 20.966 1.00 46.45 264 THR A C 1
ATOM 2071 O O . THR A 1 257 ? 41.685 41.007 21.509 1.00 44.78 264 THR A O 1
ATOM 2075 N N . TRP A 1 258 ? 39.608 41.350 20.683 1.00 46.71 265 TRP A N 1
ATOM 2076 C CA . TRP A 1 258 ? 39.093 40.029 21.085 1.00 46.42 265 TRP A CA 1
ATOM 2077 C C . TRP A 1 258 ? 38.423 39.178 19.984 1.00 48.33 265 TRP A C 1
ATOM 2078 O O . TRP A 1 258 ? 37.221 38.886 20.047 1.00 49.54 265 TRP A O 1
ATOM 2089 N N . GLU A 1 259 ? 39.220 38.719 19.022 1.00 49.11 266 GLU A N 1
ATOM 2090 C CA . GLU A 1 259 ? 38.723 37.915 17.908 1.00 49.47 266 GLU A CA 1
ATOM 2091 C C . GLU A 1 259 ? 38.490 36.415 18.151 1.00 49.99 266 GLU A C 1
ATOM 2092 O O . GLU A 1 259 ? 37.523 35.859 17.630 1.00 51.77 266 GLU A O 1
ATOM 2093 N N . SER A 1 260 ? 39.356 35.771 18.935 1.00 49.02 267 SER A N 1
ATOM 2094 C CA . SER A 1 260 ? 39.258 34.331 19.206 1.00 48.99 267 SER A CA 1
ATOM 2095 C C . SER A 1 260 ? 38.059 33.805 20.005 1.00 48.37 267 SER A C 1
ATOM 2096 O O . SER A 1 260 ? 37.278 34.573 20.557 1.00 48.21 267 SER A O 1
ATOM 2097 N N . VAL A 1 261 ? 37.918 32.478 20.025 1.00 47.65 268 VAL A N 1
ATOM 2098 C CA . VAL A 1 261 ? 36.846 31.793 20.774 1.00 46.90 268 VAL A CA 1
ATOM 2099 C C . VAL A 1 261 ? 37.173 31.867 22.267 1.00 46.07 268 VAL A C 1
ATOM 2100 O O . VAL A 1 261 ? 36.271 32.050 23.105 1.00 44.70 268 VAL A O 1
ATOM 2104 N N . GLU A 1 262 ? 38.466 31.719 22.585 1.00 45.97 269 GLU A N 1
ATOM 2105 C CA . GLU A 1 262 ? 38.951 31.799 23.961 1.00 45.50 269 GLU A CA 1
ATOM 2106 C C . GLU A 1 262 ? 38.768 33.241 24.423 1.00 44.78 269 GLU A C 1
ATOM 2107 O O . GLU A 1 262 ? 38.369 33.485 25.559 1.00 44.18 269 GLU A O 1
ATOM 2113 N N . ASP A 1 263 ? 39.054 34.190 23.529 1.00 42.78 270 ASP A N 1
ATOM 2114 C CA . ASP A 1 263 ? 38.873 35.607 23.829 1.00 41.70 270 ASP A CA 1
ATOM 2115 C C . ASP A 1 263 ? 37.420 35.914 24.181 1.00 40.42 270 ASP A C 1
ATOM 2116 O O . ASP A 1 263 ? 37.167 36.720 25.063 1.00 41.81 270 ASP A O 1
ATOM 2121 N N . GLN A 1 264 ? 36.476 35.241 23.523 1.00 38.94 271 GLN A N 1
ATOM 2122 C CA . GLN A 1 264 ? 35.054 35.462 23.784 1.00 38.69 271 GLN A CA 1
ATOM 2123 C C . GLN A 1 264 ? 34.664 35.030 25.229 1.00 35.76 271 GLN A C 1
ATOM 2124 O O . GLN A 1 264 ? 33.730 35.579 25.804 1.00 33.70 271 GLN A O 1
ATOM 2130 N N . LYS A 1 265 ? 35.372 34.054 25.799 1.00 32.11 272 LYS A N 1
ATOM 2131 C CA . LYS A 1 265 ? 35.140 33.655 27.188 1.00 33.71 272 LYS A CA 1
ATOM 2132 C C . LYS A 1 265 ? 35.660 34.805 28.073 1.00 32.27 272 LYS A C 1
ATOM 2133 O O . LYS A 1 265 ? 35.011 35.188 29.027 1.00 31.64 272 LYS A O 1
ATOM 2139 N N . SER A 1 266 ? 36.861 35.299 27.769 1.00 33.34 273 SER A N 1
ATOM 2140 C CA . SER A 1 266 ? 37.478 36.401 28.523 1.00 32.61 273 SER A CA 1
ATOM 2141 C C . SER A 1 266 ? 36.662 37.682 28.472 1.00 31.36 273 SER A C 1
ATOM 2142 O O . SER A 1 266 ? 36.462 38.324 29.497 1.00 32.82 273 SER A O 1
ATOM 2145 N N . VAL A 1 267 ? 36.185 38.045 27.285 1.00 33.58 274 VAL A N 1
ATOM 2146 C CA . VAL A 1 267 ? 35.352 39.245 27.112 1.00 34.28 274 VAL A CA 1
ATOM 2147 C C . VAL A 1 267 ? 34.073 39.124 27.911 1.00 33.21 274 VAL A C 1
ATOM 2148 O O . VAL A 1 267 ? 33.662 40.096 28.545 1.00 34.72 274 VAL A O 1
ATOM 2152 N N . SER A 1 268 ? 33.438 37.944 27.863 1.00 33.61 275 SER A N 1
ATOM 2153 C CA . SER A 1 268 ? 32.200 37.693 28.613 1.00 32.80 275 SER A CA 1
ATOM 2154 C C . SER A 1 268 ? 32.411 37.854 30.102 1.00 31.90 275 SER A C 1
ATOM 2155 O O . SER A 1 268 ? 31.536 38.367 30.788 1.00 31.16 275 SER A O 1
ATOM 2158 N N . PHE A 1 269 ? 33.568 37.406 30.590 1.00 31.94 276 PHE A N 1
ATOM 2159 C CA . PHE A 1 269 ? 33.938 37.543 32.000 1.00 31.16 276 PHE A CA 1
ATOM 2160 C C . PHE A 1 269 ? 34.173 39.023 32.334 1.00 32.18 276 PHE A C 1
ATOM 2161 O O . PHE A 1 269 ? 33.587 39.544 33.279 1.00 34.32 276 PHE A O 1
ATOM 2169 N N . LEU A 1 270 ? 34.982 39.706 31.529 1.00 32.89 277 LEU A N 1
ATOM 2170 C CA . LEU A 1 270 ? 35.267 41.142 31.722 1.00 30.89 277 LEU A CA 1
ATOM 2171 C C . LEU A 1 270 ? 33.982 41.984 31.691 1.00 32.66 277 LEU A C 1
ATOM 2172 O O . LEU A 1 270 ? 33.784 42.829 32.580 1.00 31.89 277 LEU A O 1
ATOM 2177 N N . ASP A 1 271 ? 33.104 41.739 30.708 1.00 35.12 278 ASP A N 1
ATOM 2178 C CA . ASP A 1 271 ? 31.811 42.462 30.620 1.00 36.59 278 ASP A CA 1
ATOM 2179 C C . ASP A 1 271 ? 30.960 42.254 31.869 1.00 36.15 278 ASP A C 1
ATOM 2180 O O . ASP A 1 271 ? 30.302 43.188 32.330 1.00 36.70 278 ASP A O 1
ATOM 2185 N N . SER A 1 272 ? 30.952 41.025 32.379 1.00 36.65 279 SER A N 1
ATOM 2186 C CA . SER A 1 272 ? 30.194 40.669 33.582 1.00 37.03 279 SER A CA 1
ATOM 2187 C C . SER A 1 272 ? 30.642 41.403 34.839 1.00 36.76 279 SER A C 1
ATOM 2188 O O . SER A 1 272 ? 29.791 41.808 35.629 1.00 36.38 279 SER A O 1
ATOM 2191 N N . ILE A 1 273 ? 31.956 41.589 35.000 1.00 37.91 280 ILE A N 1
ATOM 2192 C CA . ILE A 1 273 ? 32.547 42.272 36.176 1.00 38.90 280 ILE A CA 1
ATOM 2193 C C . ILE A 1 273 ? 31.979 43.667 36.383 1.00 39.96 280 ILE A C 1
ATOM 2194 O O . ILE A 1 273 ? 31.754 44.085 37.515 1.00 43.10 280 ILE A O 1
ATOM 2199 N N . LEU A 1 274 ? 31.769 44.373 35.275 1.00 40.21 281 LEU A N 1
ATOM 2200 C CA . LEU A 1 274 ? 31.238 45.730 35.275 1.00 40.77 281 LEU A CA 1
ATOM 2201 C C . LEU A 1 274 ? 29.836 45.857 35.878 1.00 41.85 281 LEU A C 1
ATOM 2202 O O . LEU A 1 274 ? 29.511 46.893 36.453 1.00 42.84 281 LEU A O 1
ATOM 2207 N N . ARG A 1 275 ? 29.042 44.791 35.774 1.00 40.97 282 ARG A N 1
ATOM 2208 C CA . ARG A 1 275 ? 27.678 44.749 36.272 1.00 40.70 282 ARG A CA 1
ATOM 2209 C C . ARG A 1 275 ? 27.535 44.125 37.666 1.00 40.55 282 ARG A C 1
ATOM 2210 O O . ARG A 1 275 ? 26.422 44.085 38.184 1.00 42.09 282 ARG A O 1
ATOM 2215 N N . VAL A 1 276 ? 28.625 43.648 38.277 1.00 41.47 283 VAL A N 1
ATOM 2216 C CA . VAL A 1 276 ? 28.566 43.013 39.613 1.00 42.10 283 VAL A CA 1
ATOM 2217 C C . VAL A 1 276 ? 28.701 44.058 40.703 1.00 41.44 283 VAL A C 1
ATOM 2218 O O . VAL A 1 276 ? 29.543 44.940 40.595 1.00 43.11 283 VAL A O 1
ATOM 2222 N N . LYS A 1 277 ? 27.887 43.934 41.756 1.00 40.71 284 LYS A N 1
ATOM 2223 C CA . LYS A 1 277 ? 27.917 44.859 42.889 1.00 40.29 284 LYS A CA 1
ATOM 2224 C C . LYS A 1 277 ? 29.025 44.430 43.841 1.00 39.51 284 LYS A C 1
ATOM 2225 O O . LYS A 1 277 ? 29.343 43.242 43.926 1.00 38.98 284 LYS A O 1
ATOM 2228 N N . ILE A 1 278 ? 29.589 45.397 44.565 1.00 38.97 285 ILE A N 1
ATOM 2229 C CA . ILE A 1 278 ? 30.707 45.147 45.499 1.00 38.49 285 ILE A CA 1
ATOM 2230 C C . ILE A 1 278 ? 30.480 44.010 46.503 1.00 38.92 285 ILE A C 1
ATOM 2231 O O . ILE A 1 278 ? 31.408 43.254 46.786 1.00 39.78 285 ILE A O 1
ATOM 2236 N N . ALA A 1 279 ? 29.251 43.861 46.997 1.00 38.96 286 ALA A N 1
ATOM 2237 C CA . ALA A 1 279 ? 28.928 42.803 47.965 1.00 39.42 286 ALA A CA 1
ATOM 2238 C C . ALA A 1 279 ? 29.007 41.365 47.428 1.00 39.32 286 ALA A C 1
ATOM 2239 O O . ALA A 1 279 ? 29.219 40.443 48.213 1.00 39.93 286 ALA A O 1
ATOM 2241 N N . ASN A 1 280 ? 28.848 41.184 46.114 1.00 39.06 287 ASN A N 1
ATOM 2242 C CA . ASN A 1 280 ? 28.857 39.862 45.470 1.00 38.64 287 ASN A CA 1
ATOM 2243 C C . ASN A 1 280 ? 30.129 39.466 44.703 1.00 36.58 287 ASN A C 1
ATOM 2244 O O . ASN A 1 280 ? 30.105 38.480 43.972 1.00 35.78 287 ASN A O 1
ATOM 2249 N N . LEU A 1 281 ? 31.230 40.194 44.883 1.00 35.41 288 LEU A N 1
ATOM 2250 C CA . LEU A 1 281 ? 32.485 39.926 44.170 1.00 34.62 288 LEU A CA 1
ATOM 2251 C C . LEU A 1 281 ? 33.609 39.630 45.152 1.00 32.97 288 LEU A C 1
ATOM 2252 O O . LEU A 1 281 ? 33.630 40.208 46.232 1.00 32.67 288 LEU A O 1
ATOM 2257 N N . ASN A 1 282 ? 34.504 38.709 44.791 1.00 31.75 289 ASN A N 1
ATOM 2258 C CA . ASN A 1 282 ? 35.702 38.386 45.580 1.00 31.28 289 ASN A CA 1
ATOM 2259 C C . ASN A 1 282 ? 36.712 39.285 44.877 1.00 31.24 289 ASN A C 1
ATOM 2260 O O . ASN A 1 282 ? 36.999 39.071 43.690 1.00 32.68 289 ASN A O 1
ATOM 2265 N N . ASN A 1 283 ? 37.235 40.288 45.577 1.00 31.90 290 ASN A N 1
ATOM 2266 C CA . ASN A 1 283 ? 38.173 41.241 44.962 1.00 34.00 290 ASN A CA 1
ATOM 2267 C C . ASN A 1 283 ? 39.485 40.638 44.442 1.00 33.62 290 ASN A C 1
ATOM 2268 O O . ASN A 1 283 ? 39.796 40.765 43.239 1.00 35.41 290 ASN A O 1
ATOM 2273 N N . LYS A 1 284 ? 40.228 39.963 45.316 1.00 33.94 291 LYS A N 1
ATOM 2274 C CA . LYS A 1 284 ? 41.537 39.366 44.949 1.00 34.33 291 LYS A CA 1
ATOM 2275 C C . LYS A 1 284 ? 41.447 38.332 43.838 1.00 34.60 291 LYS A C 1
ATOM 2276 O O . LYS A 1 284 ? 42.271 38.321 42.932 1.00 35.53 291 LYS A O 1
ATOM 2282 N N . LEU A 1 285 ? 40.450 37.460 43.909 1.00 33.66 292 LEU A N 1
ATOM 2283 C CA . LEU A 1 285 ? 40.259 36.464 42.855 1.00 33.93 292 LEU A CA 1
ATOM 2284 C C . LEU A 1 285 ? 39.934 37.151 41.528 1.00 30.34 292 LEU A C 1
ATOM 2285 O O . LEU A 1 285 ? 40.461 36.767 40.487 1.00 30.61 292 LEU A O 1
ATOM 2290 N N . THR A 1 286 ? 39.066 38.162 41.563 1.00 29.63 293 THR A N 1
ATOM 2291 C CA . THR A 1 286 ? 38.695 38.876 40.345 1.00 27.35 293 THR A CA 1
ATOM 2292 C C . THR A 1 286 ? 39.889 39.642 39.757 1.00 29.60 293 THR A C 1
ATOM 2293 O O . THR A 1 286 ? 40.114 39.579 38.540 1.00 27.59 293 THR A O 1
ATOM 2297 N N . LEU A 1 287 ? 40.624 40.367 40.607 1.00 28.97 294 LEU A N 1
ATOM 2298 C CA . LEU A 1 287 ? 41.794 41.140 40.162 1.00 29.51 294 LEU A CA 1
ATOM 2299 C C . LEU A 1 287 ? 42.825 40.206 39.519 1.00 27.70 294 LEU A C 1
ATOM 2300 O O . LEU A 1 287 ? 43.314 40.474 38.445 1.00 32.14 294 LEU A O 1
ATOM 2313 N N . ASN A 1 289 ? 42.355 37.329 38.085 1.00 29.16 296 ASN A N 1
ATOM 2314 C CA . ASN A 1 289 ? 41.860 36.860 36.798 1.00 29.21 296 ASN A CA 1
ATOM 2315 C C . ASN A 1 289 ? 41.927 37.900 35.676 1.00 28.71 296 ASN A C 1
ATOM 2316 O O . ASN A 1 289 ? 42.345 37.547 34.600 1.00 31.56 296 ASN A O 1
ATOM 2321 N N . ILE A 1 290 ? 41.528 39.151 35.918 1.00 28.11 297 ILE A N 1
ATOM 2322 C CA . ILE A 1 290 ? 41.573 40.180 34.853 1.00 30.97 297 ILE A CA 1
ATOM 2323 C C . ILE A 1 290 ? 43.025 40.462 34.430 1.00 29.71 297 ILE A C 1
ATOM 2324 O O . ILE A 1 290 ? 43.324 40.574 33.246 1.00 30.06 297 ILE A O 1
ATOM 2329 N N . LEU A 1 291 ? 43.907 40.572 35.412 1.00 28.78 298 LEU A N 1
ATOM 2330 C CA . LEU A 1 291 ? 45.327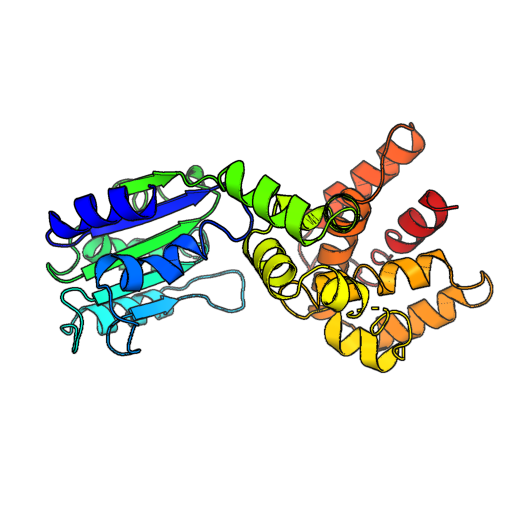 40.819 35.183 1.00 31.63 298 LEU A CA 1
ATOM 2331 C C . LEU A 1 291 ? 45.983 39.669 34.441 1.00 32.12 298 LEU A C 1
ATOM 2332 O O . LEU A 1 291 ? 46.813 39.911 33.549 1.00 33.46 298 LEU A O 1
ATOM 2337 N N . ALA A 1 292 ? 45.626 38.437 34.805 1.00 31.43 299 ALA A N 1
ATOM 2338 C CA . ALA A 1 292 ? 46.140 37.252 34.125 1.00 33.81 299 ALA A CA 1
ATOM 2339 C C . ALA A 1 292 ? 45.632 37.252 32.700 1.00 33.89 299 ALA A C 1
ATOM 2340 O O . ALA A 1 292 ? 46.390 36.944 31.792 1.00 31.32 299 ALA A O 1
ATOM 2342 N N . ILE A 1 293 ? 44.348 37.601 32.505 1.00 31.83 300 ILE A N 1
ATOM 2343 C CA . ILE A 1 293 ? 43.770 37.683 31.161 1.00 30.88 300 ILE A CA 1
ATOM 2344 C C . ILE A 1 293 ? 44.584 38.662 30.304 1.00 31.00 300 ILE A C 1
ATOM 2345 O O . ILE A 1 293 ? 44.955 38.340 29.173 1.00 30.80 300 ILE A O 1
ATOM 2350 N N . HIS A 1 294 ? 44.837 39.839 30.852 1.00 28.60 301 HIS A N 1
ATOM 2351 C CA . HIS A 1 294 ? 45.588 40.894 30.175 1.00 29.21 301 HIS A CA 1
ATOM 2352 C C . HIS A 1 294 ? 47.034 40.503 29.863 1.00 29.30 301 HIS A C 1
ATOM 2353 O O . HIS A 1 294 ? 47.506 40.701 28.741 1.00 28.59 301 HIS A O 1
ATOM 2360 N N . ARG A 1 295 ? 47.712 39.959 30.868 1.00 29.58 302 ARG A N 1
ATO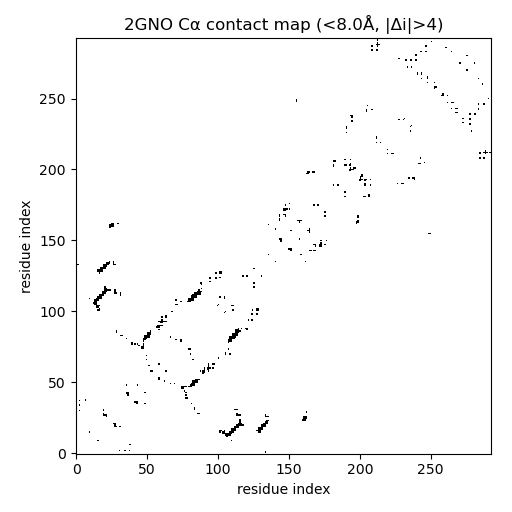M 2361 C CA . ARG A 1 295 ? 49.091 39.501 30.745 1.00 29.04 302 ARG A CA 1
ATOM 2362 C C . ARG A 1 295 ? 49.247 38.441 29.661 1.00 30.73 302 ARG A C 1
ATOM 2363 O O . ARG A 1 295 ? 50.152 38.535 28.830 1.00 32.47 302 ARG A O 1
ATOM 2371 N N . GLU A 1 296 ? 48.366 37.453 29.651 1.00 30.56 303 GLU A N 1
ATOM 2372 C CA . GLU A 1 296 ? 48.447 36.385 28.667 1.00 33.31 303 GLU A CA 1
ATOM 2373 C C . GLU A 1 296 ? 48.038 36.858 27.274 1.00 37.25 303 GLU A C 1
ATOM 2374 O O . GLU A 1 296 ? 48.606 36.383 26.288 1.00 41.16 303 GLU A O 1
ATOM 2380 N N . ARG A 1 297 ? 47.093 37.795 27.192 1.00 40.46 304 ARG A N 1
ATOM 2381 C CA . ARG A 1 297 ? 46.646 38.377 25.915 1.00 42.32 304 ARG A CA 1
ATOM 2382 C C . ARG A 1 297 ? 47.830 39.113 25.284 1.00 43.90 304 ARG A C 1
ATOM 2383 O O . ARG A 1 297 ? 48.093 38.966 24.096 1.00 41.62 304 ARG A O 1
ATOM 2388 N N . LYS A 1 298 ? 48.539 39.897 26.087 1.00 45.07 305 LYS A N 1
ATOM 2389 C CA . LYS A 1 298 ? 49.744 40.600 25.628 1.00 47.19 305 LYS A CA 1
ATOM 2390 C C . LYS A 1 298 ? 50.929 39.700 25.229 1.00 47.48 305 LYS A C 1
ATOM 2391 O O . LYS A 1 298 ? 51.778 40.142 24.473 1.00 48.51 305 LYS A O 1
ATOM 2397 N N . ARG A 1 299 ? 50.983 38.468 25.740 1.00 48.35 306 ARG A N 1
ATOM 2398 C CA . ARG A 1 299 ? 52.049 37.497 25.431 1.00 48.04 306 ARG A CA 1
ATOM 2399 C C . ARG A 1 299 ? 51.802 36.728 24.140 1.00 47.90 306 ARG A C 1
ATOM 2400 O O . ARG A 1 299 ? 50.782 36.066 23.984 1.00 48.02 306 ARG A O 1
#

Foldseek 3Di:
DQLVVVLVVLVPFQAAAAEEAEQFPCPLVVSQQCNQCSNFVDDDDCLQEAEADDPDQADDLVNLVVVVVSQVDARDPGQAGEYEYEAVLHDPNNLVSCLVCLQCNHRRYYYYYYHHCLPSDDVSNVVRHHYDYDDDDPVLLVLLCVFQPPVCVVQVSLNRHVVLSVVSSVCTNPSLVVLVVLLPDDLVVLLVQCLPDHNSNLVSLVNLLVCLLPPPPVCNVVSLCVNDVVQDQPRLLSSLLSNLVCLQRVADQDDPVSVVVNVLSVVSNVDDSVPDDRSVSVSSSVVSNVRSD

B-factor: mean 37.97, std 9.52, range [17.8, 85.12]

InterPro domains:
  IPR008921 DNA polymerase III, clamp loader complex, gamma/delta/delta subunit, C-terminal [SSF48019] (209-306)
  IPR027417 P-loop containing nucleoside triphosphate hydrolase [G3DSA:3.40.50.300] (8-146)
  IPR027417 P-loop containing nucleoside triphosphate hydrolase [SSF52540] (55-172)
  IPR049461 AAA+ ATPase, lid domain [PF21396] (149-197)
  IPR050238 DNA Replication and Repair Clamp Loader Complex [PTHR11669] (56-280)
  IPR054510 Tm0771-like, C-terminal domain [PF22227] (220-303)

Radius of gyration: 21.88 Å; Cα contacts (8 Å, |Δi|>4): 375; chains: 1; bounding box: 52×58×37 Å